Protein AF-A0A832DEJ0-F1 (afdb_monomer_lite)

InterPro domains:
  IPR007548 Protein of unknown function DUF505 [PF04458] (1-230)

pLDDT: mean 91.97, std 8.11, range [49.5, 98.69]

Foldseek 3Di:
DWDALLLLVLLLQQVVQVVVVHFRFDPDPVSCVSVVLCQLLQQWHADPDNRTIHGGPLVVLVNVLVVVCCVVVQAPRSVPDDRPDTLDFLQLLVQLVVCVVVVQAGDPQSLVLCSNSSQWDWDQDPVPGTTIGGDVSSVSVNVSNVPRQGWDWAFPVLLVLLLPDDQDQDFPVPRPPDPCSVSSCRSNQQKHAHPPPSGTMHGDPVVVVSNVVSVPDDDPDRIDDGPVVD

Secondary structure (DSSP, 8-state):
--EEHHHHHHHHHHHHHHTTT--EE---GGG-HHHHHHHHTTSEEE-SSTTEEEE-HHHHHHHHHHHHHHHTTSS--GGGS-TT-EEE-HHHHHHHHHHHHTTTBPPHHHHHHHHHTT-EEEEEETTTEEEEEE-HHHHHHHHHHHH-----EEEHHHHHHHHHS--SSEEGGGS---TTHHHHHHHTTSEEE-TTT--EEEE-HHHHHHHHHHHHS---SSEEEEGGG-

Organism: NCBI:txid309806

Sequence (230 aa):
MIIRKEHALALLNAKAQEQKGLACQISVRSEEEPYIELELQNLLEQGKSPIEYTLTYWGRNIVYLLEEMINKNLINHPSQWNERFRWIGSEVIAMIESAIKNGDLTGDETFDALKERGFATEVHEEKKGWQKKINEYAKAVYEIYSNAKPRLEISKELANYLISLPPGPAETKNLPQHGRFPLLLESMRLISFSVPKSDVYTLSGLGQAVQKTVQTMAPSLETVINEDYM

Structure (mmCIF, N/CA/C/O backbone):
data_AF-A0A832DEJ0-F1
#
_entry.id   AF-A0A832DEJ0-F1
#
loop_
_atom_site.group_PDB
_atom_site.id
_atom_site.type_symbol
_atom_site.label_atom_id
_atom_site.label_alt_id
_atom_site.label_comp_id
_atom_site.label_asym_id
_atom_site.label_entity_id
_atom_site.label_seq_id
_atom_site.pdbx_PDB_ins_code
_atom_site.Cartn_x
_atom_site.Cartn_y
_atom_site.Cartn_z
_atom_site.occupancy
_atom_site.B_iso_or_equiv
_atom_site.auth_seq_id
_atom_site.auth_comp_id
_atom_site.auth_asym_id
_atom_site.auth_atom_id
_atom_site.pdbx_PDB_model_num
ATOM 1 N N . MET A 1 1 ? 2.984 1.784 -0.268 1.00 94.38 1 MET A N 1
ATOM 2 C CA . MET A 1 1 ? 1.944 0.754 -0.466 1.00 94.38 1 MET A CA 1
ATOM 3 C C . MET A 1 1 ? 0.657 1.458 -0.833 1.00 94.38 1 MET A C 1
ATOM 5 O O . MET A 1 1 ? 0.325 2.458 -0.205 1.00 94.38 1 MET A O 1
ATOM 9 N N . ILE A 1 2 ? -0.019 0.950 -1.851 1.00 97.00 2 ILE A N 1
ATOM 10 C CA . ILE A 1 2 ? -1.212 1.481 -2.480 1.00 97.00 2 ILE A CA 1
ATOM 11 C C . ILE A 1 2 ? -2.105 0.313 -2.914 1.00 97.00 2 ILE A C 1
ATOM 13 O O . ILE A 1 2 ? -1.731 -0.503 -3.753 1.00 97.00 2 ILE A O 1
ATOM 17 N N . ILE A 1 3 ? -3.315 0.248 -2.361 1.00 98.19 3 ILE A N 1
ATOM 18 C CA . ILE A 1 3 ? -4.353 -0.708 -2.758 1.00 98.19 3 ILE A CA 1
ATOM 19 C C . ILE A 1 3 ? -5.625 0.072 -3.081 1.00 98.19 3 ILE A C 1
ATOM 21 O O . ILE A 1 3 ? -6.271 0.655 -2.207 1.00 98.19 3 ILE A O 1
ATOM 25 N N . ARG A 1 4 ? -5.956 0.089 -4.372 1.00 97.25 4 ARG A N 1
ATOM 26 C CA . ARG A 1 4 ? -7.202 0.617 -4.935 1.00 97.25 4 ARG A CA 1
ATOM 27 C C . ARG A 1 4 ? -8.096 -0.541 -5.358 1.00 97.25 4 ARG A C 1
ATOM 29 O O . ARG A 1 4 ? -7.734 -1.704 -5.190 1.00 97.25 4 ARG A O 1
ATOM 36 N N . LYS A 1 5 ? -9.248 -0.215 -5.938 1.00 97.38 5 LYS A N 1
ATOM 37 C CA . LYS A 1 5 ? -10.198 -1.184 -6.490 1.00 97.38 5 LYS A CA 1
ATOM 38 C C . LYS A 1 5 ? -9.535 -2.260 -7.352 1.00 97.38 5 LYS A C 1
ATOM 40 O O . LYS A 1 5 ? -9.677 -3.439 -7.060 1.00 97.38 5 LYS A O 1
ATOM 45 N N . GLU A 1 6 ? -8.792 -1.859 -8.373 1.00 96.12 6 GLU A N 1
ATOM 46 C CA . GLU A 1 6 ? -8.103 -2.772 -9.294 1.00 96.12 6 GLU A CA 1
ATOM 47 C C . GLU A 1 6 ? -7.072 -3.673 -8.599 1.00 96.12 6 GLU A C 1
ATOM 49 O O . GLU A 1 6 ? -7.050 -4.871 -8.856 1.00 96.12 6 GLU A O 1
ATOM 54 N N . HIS A 1 7 ? -6.300 -3.144 -7.643 1.00 97.88 7 HIS A N 1
ATOM 55 C CA . HIS A 1 7 ? -5.351 -3.931 -6.846 1.00 97.88 7 HIS A CA 1
ATOM 56 C C . HIS A 1 7 ? -6.070 -4.968 -5.988 1.00 97.88 7 HIS A C 1
ATOM 58 O O . HIS A 1 7 ? -5.678 -6.129 -5.939 1.00 97.88 7 HIS A O 1
ATOM 64 N N . ALA A 1 8 ? -7.148 -4.560 -5.322 1.00 98.31 8 ALA A N 1
ATOM 65 C CA . ALA A 1 8 ? -7.944 -5.449 -4.491 1.00 98.31 8 ALA A CA 1
ATOM 66 C C . ALA A 1 8 ? -8.606 -6.559 -5.326 1.00 98.31 8 ALA A C 1
ATOM 68 O O . ALA A 1 8 ? -8.594 -7.720 -4.923 1.00 98.31 8 ALA A O 1
ATOM 69 N N . LEU A 1 9 ? -9.124 -6.233 -6.515 1.00 97.75 9 LEU A N 1
ATOM 70 C CA . LEU A 1 9 ? -9.665 -7.221 -7.453 1.00 97.75 9 LEU A CA 1
ATOM 71 C C . LEU A 1 9 ? -8.579 -8.169 -7.982 1.00 97.75 9 LEU A C 1
ATOM 73 O O . LEU A 1 9 ? -8.811 -9.375 -8.030 1.00 97.75 9 LEU A O 1
ATOM 77 N N . ALA A 1 10 ? -7.394 -7.653 -8.317 1.00 96.88 10 ALA A N 1
ATOM 78 C CA . ALA A 1 10 ? -6.260 -8.457 -8.765 1.00 96.88 10 ALA A CA 1
ATOM 79 C C . ALA A 1 10 ? -5.787 -9.439 -7.680 1.00 96.88 10 ALA A C 1
ATOM 81 O O . ALA A 1 10 ? -5.586 -10.619 -7.968 1.00 96.88 10 ALA A O 1
ATOM 82 N N . LEU A 1 11 ? -5.702 -8.991 -6.421 1.00 98.00 11 LEU A N 1
ATOM 83 C CA . LEU A 1 11 ? -5.390 -9.841 -5.268 1.00 98.00 11 LEU A CA 1
ATOM 84 C C . LEU A 1 11 ? -6.434 -10.950 -5.077 1.00 98.00 11 LEU A C 1
ATOM 86 O O . LEU A 1 11 ? -6.069 -12.119 -4.935 1.00 98.00 11 LEU A O 1
ATOM 90 N N . LEU A 1 12 ? -7.728 -10.609 -5.108 1.00 97.69 12 LEU A N 1
ATOM 91 C CA . LEU A 1 12 ? -8.813 -11.589 -4.983 1.00 97.69 12 LEU A CA 1
ATOM 92 C C . LEU A 1 12 ? -8.798 -12.606 -6.133 1.00 97.69 12 LEU A C 1
ATOM 94 O O . LEU A 1 12 ? -8.984 -13.799 -5.892 1.00 97.69 12 LEU A O 1
ATOM 98 N N . ASN A 1 13 ? -8.528 -12.161 -7.364 1.00 95.56 13 ASN A N 1
ATOM 99 C CA . ASN A 1 13 ? -8.360 -13.058 -8.505 1.00 95.56 13 ASN A CA 1
ATOM 100 C C . ASN A 1 13 ? -7.159 -13.993 -8.297 1.00 95.56 13 ASN A C 1
ATOM 102 O O . ASN A 1 13 ? -7.311 -15.206 -8.417 1.00 95.56 13 ASN A O 1
ATOM 106 N N . ALA A 1 14 ? -5.996 -13.460 -7.906 1.00 95.12 14 ALA A N 1
ATOM 107 C CA . ALA A 1 14 ? -4.798 -14.261 -7.663 1.00 95.12 14 ALA A CA 1
ATOM 108 C C . ALA A 1 14 ? -5.035 -15.343 -6.598 1.00 95.12 14 ALA A C 1
ATOM 110 O O . ALA A 1 14 ? -4.718 -16.512 -6.822 1.00 95.12 14 ALA A O 1
ATOM 111 N N . LYS A 1 15 ? -5.698 -14.987 -5.491 1.00 96.00 15 LYS A N 1
ATOM 112 C CA . LYS A 1 15 ? -6.128 -15.942 -4.460 1.00 96.00 15 LYS A CA 1
ATOM 113 C C . LYS A 1 15 ? -7.071 -17.011 -5.015 1.00 96.00 15 LYS A C 1
ATOM 115 O O . LYS A 1 15 ? -6.901 -18.192 -4.720 1.00 96.00 15 LYS A O 1
ATOM 120 N N . ALA A 1 16 ? -8.071 -16.617 -5.803 1.00 94.88 16 ALA A N 1
ATOM 121 C CA . ALA A 1 16 ? -9.045 -17.548 -6.371 1.00 94.88 16 ALA A CA 1
ATOM 122 C C . ALA A 1 16 ? -8.405 -18.554 -7.345 1.00 94.88 16 ALA A C 1
ATOM 124 O O . ALA A 1 16 ? -8.871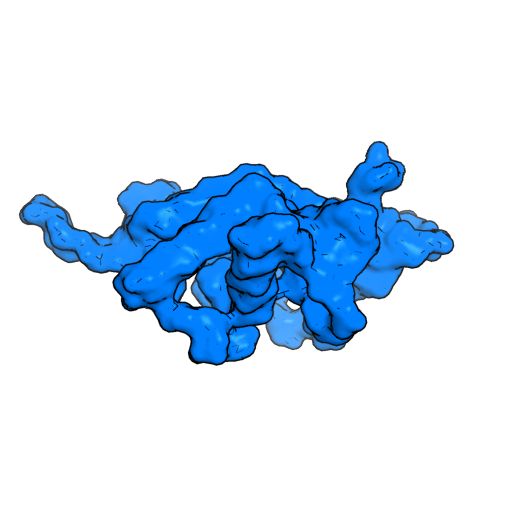 -19.691 -7.435 1.00 94.88 16 ALA A O 1
ATOM 125 N N . GLN A 1 17 ? -7.349 -18.160 -8.066 1.00 93.06 17 GLN A N 1
ATOM 126 C CA . GLN A 1 17 ? -6.559 -19.083 -8.887 1.00 93.06 17 GLN A CA 1
ATOM 127 C C . GLN A 1 17 ? -5.697 -20.003 -8.016 1.00 93.06 17 GLN A C 1
ATOM 129 O O . GLN A 1 17 ? -5.745 -21.220 -8.200 1.00 93.06 17 GLN A O 1
ATOM 134 N N . GLU A 1 18 ? -5.006 -19.459 -7.007 1.00 91.62 18 GLU A N 1
ATOM 135 C CA . GLU A 1 18 ? -4.166 -20.247 -6.093 1.00 91.62 18 GLU A CA 1
ATOM 136 C C . GLU A 1 18 ? -4.974 -21.347 -5.382 1.00 91.62 18 GLU A C 1
ATOM 138 O O . GLU A 1 18 ? -4.527 -22.489 -5.291 1.00 91.62 18 GLU A O 1
ATOM 143 N N . GLN A 1 19 ? -6.211 -21.054 -4.964 1.00 91.38 19 GLN A N 1
ATOM 144 C CA . GLN A 1 19 ? -7.123 -22.037 -4.356 1.00 91.38 19 GLN A CA 1
ATOM 145 C C . GLN A 1 19 ? -7.510 -23.191 -5.293 1.00 91.38 19 GLN A C 1
ATOM 147 O O . GLN A 1 19 ? -7.874 -24.269 -4.826 1.00 91.38 19 GLN A O 1
ATOM 152 N N . LYS A 1 20 ? -7.420 -22.988 -6.610 1.00 91.75 20 LYS A N 1
ATOM 153 C CA . LYS A 1 20 ? -7.618 -24.034 -7.624 1.00 91.75 20 LYS A CA 1
ATOM 154 C C . LYS A 1 20 ? -6.325 -24.796 -7.934 1.00 91.75 20 LYS A C 1
ATOM 156 O O . LYS A 1 20 ? -6.327 -25.644 -8.822 1.00 91.75 20 LYS A O 1
ATOM 161 N N . GLY A 1 21 ? -5.226 -24.492 -7.239 1.00 86.75 21 GLY A N 1
ATOM 162 C CA . GLY A 1 21 ? -3.893 -25.012 -7.543 1.00 86.75 21 GLY A CA 1
ATOM 163 C C . GLY A 1 21 ? -3.296 -24.425 -8.824 1.00 86.75 21 GLY A C 1
ATOM 164 O O . GLY A 1 21 ? -2.394 -25.025 -9.404 1.00 86.75 21 GLY A O 1
ATOM 165 N N . LEU A 1 22 ? -3.820 -23.287 -9.286 1.00 84.75 22 LEU A N 1
ATOM 166 C CA . LEU A 1 22 ? -3.379 -22.596 -10.491 1.00 84.75 22 LEU A CA 1
ATOM 167 C C . LEU A 1 22 ? -2.657 -21.308 -10.108 1.00 84.75 22 LEU A C 1
ATOM 169 O O . LEU A 1 22 ? -2.981 -20.667 -9.112 1.00 84.75 22 LEU A O 1
ATOM 173 N N . ALA A 1 23 ? -1.702 -20.897 -10.925 1.00 81.50 23 ALA A N 1
ATOM 174 C CA . ALA A 1 23 ? -1.152 -19.558 -10.817 1.00 81.50 23 ALA A CA 1
ATOM 175 C C . ALA A 1 23 ? -2.017 -18.554 -11.595 1.00 81.50 23 ALA A C 1
ATOM 177 O O . ALA A 1 23 ? -2.756 -18.927 -12.512 1.00 81.50 23 ALA A O 1
ATOM 178 N N . CYS A 1 24 ? -1.951 -17.277 -11.220 1.00 85.56 24 CYS A N 1
ATOM 179 C CA . CYS A 1 24 ? -2.750 -16.241 -11.860 1.00 85.56 24 CYS A CA 1
ATOM 180 C C . CYS A 1 24 ? -2.125 -15.856 -13.198 1.00 85.56 24 CYS A C 1
ATOM 182 O O . CYS A 1 24 ? -1.072 -15.234 -13.223 1.00 85.56 24 CYS A O 1
ATOM 184 N N . GLN A 1 25 ? -2.767 -16.218 -14.307 1.00 86.19 25 GLN A N 1
ATOM 185 C CA . GLN A 1 25 ? -2.262 -15.912 -15.644 1.00 86.19 25 GLN A CA 1
ATOM 186 C C . GLN A 1 25 ? -2.967 -14.694 -16.233 1.00 86.19 25 GLN A C 1
ATOM 188 O O . GLN A 1 25 ? -4.194 -14.684 -16.350 1.00 86.19 25 GLN A O 1
ATOM 193 N N . ILE A 1 26 ? -2.190 -13.693 -16.639 1.00 82.19 26 ILE A N 1
ATOM 194 C CA . ILE A 1 26 ? -2.685 -12.479 -17.290 1.00 82.19 26 ILE A CA 1
ATOM 195 C C . ILE A 1 26 ? -2.405 -12.577 -18.784 1.00 82.19 26 ILE A C 1
ATOM 197 O O . ILE A 1 26 ? -1.268 -12.531 -19.234 1.00 82.19 26 ILE A O 1
ATOM 201 N N . SER A 1 27 ? -3.469 -12.759 -19.564 1.00 75.50 27 SER A N 1
ATOM 202 C CA . SER A 1 27 ? -3.380 -12.906 -21.025 1.00 75.50 27 SER A CA 1
ATOM 203 C C . SER A 1 27 ? -3.661 -11.605 -21.779 1.00 75.50 27 SER A C 1
ATOM 205 O O . SER A 1 27 ? -3.316 -11.484 -22.955 1.00 75.50 27 SER A O 1
ATOM 207 N N . VAL A 1 28 ? -4.264 -10.621 -21.108 1.00 76.06 28 VAL A N 1
ATOM 208 C CA . VAL A 1 28 ? -4.605 -9.317 -21.674 1.00 76.06 28 VAL A CA 1
ATOM 209 C C . VAL A 1 28 ? -3.653 -8.274 -21.103 1.00 76.06 28 VAL A C 1
ATOM 211 O O . VAL A 1 28 ? -3.747 -7.905 -19.937 1.00 76.06 28 VAL A O 1
ATOM 214 N N . ARG A 1 29 ? -2.750 -7.757 -21.943 1.00 71.56 29 ARG A N 1
ATOM 215 C CA . ARG A 1 29 ? -1.712 -6.798 -21.524 1.00 71.56 29 ARG A CA 1
ATOM 216 C C . ARG A 1 29 ? -2.274 -5.536 -20.855 1.00 71.56 29 ARG A C 1
ATOM 218 O O . ARG A 1 29 ? -1.655 -4.996 -19.952 1.00 71.56 29 ARG A O 1
ATOM 225 N N . SER A 1 30 ? -3.456 -5.066 -21.260 1.00 74.56 30 SER A N 1
ATOM 226 C CA . SER A 1 30 ? -4.088 -3.889 -20.640 1.00 74.56 30 SER A CA 1
ATOM 227 C C . SER A 1 30 ? -4.588 -4.125 -19.211 1.00 74.56 30 SER A C 1
ATOM 229 O O . SER A 1 30 ? -4.978 -3.171 -18.552 1.00 74.56 30 SER A O 1
ATOM 231 N N . GLU A 1 31 ? -4.612 -5.370 -18.733 1.00 81.69 31 GLU A N 1
ATOM 232 C CA . GLU A 1 31 ? -5.005 -5.725 -17.363 1.00 81.69 31 GLU A CA 1
ATOM 233 C C . GLU A 1 31 ? -3.790 -5.946 -16.446 1.00 81.69 31 GLU A C 1
ATOM 235 O O . GLU A 1 31 ? -3.954 -6.226 -15.263 1.00 81.69 31 GLU A O 1
ATOM 240 N N . GLU A 1 32 ? -2.572 -5.824 -16.981 1.00 86.62 32 GLU A N 1
ATOM 241 C CA . GLU A 1 32 ? -1.319 -6.179 -16.305 1.00 86.62 32 GLU A CA 1
ATOM 242 C C . GLU A 1 32 ? -0.849 -5.111 -15.304 1.00 86.62 32 GLU A C 1
ATOM 244 O O . GLU A 1 32 ? -0.226 -5.431 -14.295 1.00 86.62 32 GLU A O 1
ATOM 249 N N . GLU A 1 33 ? -1.193 -3.842 -15.531 1.00 92.38 33 GLU A N 1
ATOM 250 C CA . GLU A 1 33 ? -0.740 -2.709 -14.711 1.00 92.38 33 GLU A CA 1
ATOM 251 C C . GLU A 1 33 ? -0.957 -2.892 -13.190 1.00 92.38 33 GLU A C 1
ATOM 253 O O . GLU A 1 33 ? 0.009 -2.722 -12.438 1.00 92.38 33 GLU A O 1
ATOM 258 N N . PRO A 1 34 ? -2.147 -3.293 -12.686 1.00 95.00 34 PRO A N 1
ATOM 259 C CA . PRO A 1 34 ? -2.328 -3.548 -11.256 1.00 95.00 34 PRO A CA 1
ATOM 260 C C . PRO A 1 34 ? -1.488 -4.720 -10.729 1.00 95.00 34 PRO A C 1
ATOM 262 O O . PRO A 1 34 ? -1.158 -4.734 -9.545 1.00 95.00 34 PRO A O 1
ATOM 265 N N . TYR A 1 35 ? -1.134 -5.695 -11.569 1.00 95.31 35 TYR A N 1
ATOM 266 C CA . TYR A 1 35 ? -0.295 -6.831 -11.177 1.00 95.31 35 TYR A CA 1
ATOM 267 C C . TYR A 1 35 ? 1.166 -6.413 -11.028 1.00 95.31 35 TYR A C 1
ATOM 269 O O . TYR A 1 35 ? 1.782 -6.750 -10.018 1.00 95.31 35 TYR A O 1
ATOM 277 N N . ILE A 1 36 ? 1.677 -5.599 -11.956 1.00 93.94 36 ILE A N 1
ATOM 278 C CA . ILE A 1 36 ? 3.013 -4.990 -11.861 1.00 93.94 36 ILE A CA 1
ATOM 279 C C . ILE A 1 36 ? 3.113 -4.126 -10.599 1.00 93.94 36 ILE A C 1
ATOM 281 O O . ILE A 1 36 ? 4.065 -4.233 -9.830 1.00 93.94 36 ILE A O 1
ATOM 285 N N . GLU A 1 37 ? 2.107 -3.293 -10.324 1.00 96.31 37 GLU A N 1
ATOM 286 C CA . GLU A 1 37 ? 2.087 -2.459 -9.117 1.00 96.31 37 GLU A CA 1
ATOM 287 C C . GLU A 1 37 ? 2.072 -3.286 -7.829 1.00 96.31 37 GLU A C 1
ATOM 289 O O . GLU A 1 37 ? 2.721 -2.920 -6.849 1.00 96.31 37 GLU A O 1
ATOM 294 N N . LEU A 1 38 ? 1.356 -4.411 -7.805 1.00 97.44 38 LEU A N 1
ATOM 295 C CA . LEU A 1 38 ? 1.362 -5.336 -6.671 1.00 97.44 38 LEU A CA 1
ATOM 296 C C . LEU A 1 38 ? 2.689 -6.096 -6.542 1.00 97.44 38 LEU A C 1
ATOM 298 O O . LEU A 1 38 ? 3.134 -6.347 -5.419 1.00 97.44 38 LEU A O 1
ATOM 302 N N . GLU A 1 39 ? 3.332 -6.439 -7.656 1.00 95.75 39 GLU A N 1
ATOM 303 C CA . GLU A 1 39 ? 4.658 -7.056 -7.673 1.00 95.75 39 GLU A CA 1
ATOM 304 C C . GLU A 1 39 ? 5.715 -6.116 -7.089 1.00 95.75 39 GLU A C 1
ATOM 306 O O . GLU A 1 39 ? 6.431 -6.481 -6.154 1.00 95.75 39 GLU A O 1
ATOM 311 N N . LEU A 1 40 ? 5.743 -4.860 -7.545 1.00 95.94 40 LEU A N 1
ATOM 312 C CA . LEU A 1 40 ? 6.649 -3.833 -7.025 1.00 95.94 40 LEU A CA 1
ATOM 313 C C . LEU A 1 40 ? 6.439 -3.570 -5.530 1.00 95.94 40 LEU A C 1
ATOM 315 O O . LEU A 1 40 ? 7.358 -3.140 -4.841 1.00 95.94 40 LEU A O 1
ATOM 319 N N . GLN A 1 41 ? 5.252 -3.856 -4.995 1.00 96.69 41 GLN A N 1
ATOM 320 C CA . GLN A 1 41 ? 4.944 -3.752 -3.566 1.00 96.69 41 GLN A CA 1
ATOM 321 C C . GLN A 1 41 ? 5.290 -5.000 -2.749 1.00 96.69 41 GLN A C 1
ATOM 323 O O . GLN A 1 41 ? 5.106 -4.969 -1.529 1.00 96.69 41 GLN A O 1
ATOM 328 N N . ASN A 1 42 ? 5.781 -6.070 -3.386 1.00 96.81 42 ASN A N 1
ATOM 329 C CA . ASN A 1 42 ? 6.005 -7.388 -2.782 1.00 96.81 42 ASN A CA 1
ATOM 330 C C . ASN A 1 42 ? 4.706 -8.019 -2.256 1.00 96.81 42 ASN A C 1
ATOM 332 O O . ASN A 1 42 ? 4.651 -8.615 -1.180 1.00 96.81 42 ASN A O 1
ATOM 336 N N . LEU A 1 43 ? 3.621 -7.858 -3.009 1.00 97.88 43 LEU A N 1
ATOM 337 C CA . LEU A 1 43 ? 2.347 -8.538 -2.761 1.00 97.88 43 LEU A CA 1
ATOM 338 C C . LEU A 1 43 ? 2.095 -9.639 -3.794 1.00 97.88 43 LEU A C 1
ATOM 340 O O . LEU A 1 43 ? 1.474 -10.652 -3.481 1.00 97.88 43 LEU A O 1
ATOM 344 N N . LEU A 1 44 ? 2.628 -9.480 -5.000 1.00 96.38 44 LEU A N 1
ATOM 345 C CA . LEU A 1 44 ? 2.730 -10.541 -5.993 1.00 96.38 44 LEU A CA 1
ATOM 346 C C . LEU A 1 44 ? 4.198 -10.778 -6.352 1.00 96.38 44 LEU A C 1
ATOM 348 O O . LEU A 1 44 ? 5.062 -9.956 -6.054 1.00 96.38 44 LEU A O 1
ATOM 352 N N . GLU A 1 45 ? 4.471 -11.915 -6.964 1.00 93.00 45 GLU A N 1
ATOM 353 C CA . GLU A 1 45 ? 5.744 -12.233 -7.600 1.00 93.00 45 GLU A CA 1
ATOM 354 C C . GLU A 1 45 ? 5.475 -12.948 -8.920 1.00 93.00 45 GLU A C 1
ATOM 356 O O . GLU A 1 45 ? 4.426 -13.582 -9.090 1.00 93.00 45 GLU A O 1
ATOM 361 N N . GLN A 1 46 ? 6.414 -12.834 -9.854 1.00 89.00 46 GLN A N 1
ATOM 362 C CA . GLN A 1 46 ? 6.346 -13.570 -11.104 1.00 89.00 46 GLN A CA 1
ATOM 363 C C . GLN A 1 46 ? 6.500 -15.075 -10.838 1.00 89.00 46 GLN A C 1
ATOM 365 O O . GLN A 1 46 ? 7.404 -15.517 -10.128 1.00 89.00 46 GLN A O 1
ATOM 370 N N . GLY A 1 47 ? 5.582 -15.860 -11.396 1.00 86.38 47 GLY A N 1
ATOM 371 C CA . GLY A 1 47 ? 5.565 -17.312 -11.302 1.00 86.38 47 GLY A CA 1
ATOM 372 C C . GLY A 1 47 ? 6.528 -17.965 -12.294 1.00 86.38 47 GLY A C 1
ATOM 373 O O . GLY A 1 47 ? 7.590 -17.444 -12.626 1.00 86.38 47 GLY A O 1
ATOM 374 N N . LYS A 1 48 ? 6.161 -19.144 -12.805 1.00 85.31 48 LYS A N 1
ATOM 375 C CA . LYS A 1 48 ? 7.042 -19.921 -13.701 1.00 85.31 48 LYS A CA 1
ATOM 376 C C . LYS A 1 48 ? 7.137 -19.375 -15.124 1.00 85.31 48 LYS A C 1
ATOM 378 O O . LYS A 1 48 ? 7.983 -19.833 -15.891 1.00 85.31 48 LYS A O 1
ATOM 383 N N . SER A 1 49 ? 6.255 -18.458 -15.502 1.00 84.19 49 SER A N 1
ATOM 384 C CA . SER A 1 49 ? 6.236 -17.845 -16.826 1.00 84.19 49 SER A CA 1
ATOM 385 C C . SER A 1 49 ? 6.013 -16.336 -16.728 1.00 84.19 49 SER A C 1
ATOM 387 O O . SER A 1 49 ? 5.478 -15.873 -15.723 1.00 84.19 49 SER A O 1
ATOM 389 N N . PRO A 1 50 ? 6.378 -15.555 -17.763 1.00 79.69 50 PRO A N 1
ATOM 390 C CA . PRO A 1 50 ? 6.327 -14.099 -17.672 1.00 79.69 50 PRO A CA 1
ATOM 391 C C . PRO A 1 50 ? 4.938 -13.497 -17.427 1.00 79.69 50 PRO A C 1
ATOM 393 O O . PRO A 1 50 ? 4.835 -12.392 -16.918 1.00 79.69 50 PRO A O 1
ATOM 396 N N . ILE A 1 51 ? 3.888 -14.237 -17.784 1.00 83.31 51 ILE A N 1
ATOM 397 C CA . ILE A 1 51 ? 2.477 -13.841 -17.666 1.00 83.31 51 ILE A CA 1
ATOM 398 C C . ILE A 1 51 ? 1.815 -14.365 -16.386 1.00 83.31 51 ILE A C 1
ATOM 400 O O . ILE A 1 51 ? 0.603 -14.242 -16.207 1.00 83.31 51 ILE A O 1
ATOM 404 N N . GLU A 1 52 ? 2.584 -15.055 -15.551 1.00 89.19 52 GLU A N 1
ATOM 405 C CA . GLU A 1 52 ? 2.107 -15.752 -14.372 1.00 89.19 52 GLU A CA 1
ATOM 406 C C . GLU A 1 52 ? 2.478 -14.968 -13.121 1.00 89.19 52 GLU A C 1
ATOM 408 O O . GLU A 1 52 ? 3.637 -14.617 -12.930 1.00 89.19 52 GLU A O 1
ATOM 413 N N . TYR A 1 53 ? 1.500 -14.752 -12.249 1.00 92.88 53 TYR A N 1
ATOM 414 C CA . TYR A 1 53 ? 1.669 -14.109 -10.956 1.00 92.88 53 TYR A CA 1
ATOM 415 C C . TYR A 1 53 ? 1.206 -15.034 -9.833 1.00 92.88 53 TYR A C 1
ATOM 417 O O . TYR A 1 53 ? 0.148 -15.671 -9.909 1.00 92.88 53 TYR A O 1
ATOM 425 N N . THR A 1 54 ? 1.977 -15.067 -8.754 1.00 94.38 54 TH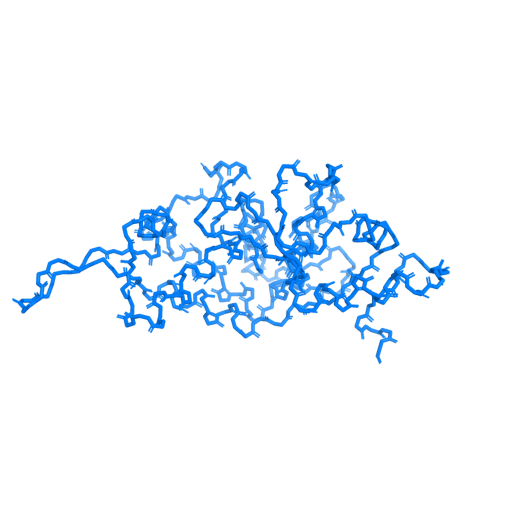R A N 1
ATOM 426 C CA . THR A 1 54 ? 1.641 -15.768 -7.514 1.00 94.38 54 THR A CA 1
ATOM 427 C C . THR A 1 54 ? 1.673 -14.810 -6.334 1.00 94.38 54 THR A C 1
ATOM 429 O O . THR A 1 54 ? 2.387 -13.810 -6.342 1.00 94.38 54 THR A O 1
ATOM 432 N N . LEU A 1 55 ? 0.872 -15.087 -5.304 1.00 96.69 55 LEU A N 1
ATOM 433 C CA . LEU A 1 55 ? 0.898 -14.294 -4.078 1.00 96.69 55 LEU A CA 1
ATOM 434 C C . LEU A 1 55 ? 2.219 -14.524 -3.340 1.00 96.69 55 LEU A C 1
ATOM 436 O O . LEU A 1 55 ? 2.632 -15.667 -3.133 1.00 96.69 55 LEU A O 1
ATOM 440 N N . THR A 1 56 ? 2.842 -13.446 -2.867 1.00 96.88 56 THR A N 1
ATOM 441 C CA . THR A 1 56 ? 3.940 -13.552 -1.896 1.00 96.88 56 THR A CA 1
ATOM 442 C C . THR A 1 56 ? 3.380 -13.930 -0.521 1.00 96.88 56 THR A C 1
ATOM 444 O O . THR A 1 56 ? 2.164 -14.040 -0.321 1.00 96.88 56 THR A O 1
ATOM 447 N N . TYR A 1 57 ? 4.240 -14.122 0.482 1.00 96.94 57 TYR A N 1
ATOM 448 C CA . TYR A 1 57 ? 3.774 -14.276 1.865 1.00 96.94 57 TYR A CA 1
ATOM 449 C C . TYR A 1 57 ? 2.914 -13.079 2.312 1.00 96.94 57 TYR A C 1
ATOM 451 O O . TYR A 1 57 ? 1.813 -13.255 2.836 1.00 96.94 57 TYR A O 1
ATOM 459 N N . TRP A 1 58 ? 3.375 -11.853 2.057 1.00 97.94 58 TRP A N 1
ATOM 460 C CA . TRP A 1 58 ? 2.652 -10.633 2.427 1.00 97.94 58 TRP A CA 1
ATOM 461 C C . TRP A 1 58 ? 1.416 -10.400 1.557 1.00 97.94 58 TRP A C 1
ATOM 463 O O . TRP A 1 58 ? 0.386 -9.967 2.072 1.00 97.94 58 TRP A O 1
ATOM 473 N N . GLY A 1 59 ? 1.480 -10.797 0.283 1.00 98.00 59 GLY A N 1
ATOM 474 C CA . GLY A 1 59 ? 0.336 -10.889 -0.618 1.00 98.00 59 GLY A CA 1
ATOM 475 C C . GLY A 1 59 ? -0.800 -11.733 -0.064 1.00 98.00 59 GLY A C 1
ATOM 476 O O . GLY A 1 59 ? -1.942 -11.281 -0.012 1.00 98.00 59 GLY A O 1
ATOM 477 N N . ARG A 1 60 ? -0.485 -12.948 0.407 1.00 98.00 60 ARG A N 1
ATOM 478 C CA . ARG A 1 60 ? -1.472 -13.831 1.045 1.00 98.00 60 ARG A CA 1
ATOM 479 C C . ARG A 1 60 ? -2.085 -13.160 2.269 1.00 98.00 60 ARG A C 1
ATOM 481 O O . ARG A 1 60 ? -3.304 -13.064 2.358 1.00 98.00 60 ARG A O 1
ATOM 488 N N . ASN A 1 61 ? -1.261 -12.648 3.180 1.00 98.38 61 ASN A N 1
ATOM 489 C CA . ASN A 1 61 ? -1.761 -12.007 4.397 1.00 98.38 61 ASN A CA 1
ATOM 490 C C . ASN A 1 61 ? -2.716 -10.842 4.092 1.00 98.38 61 ASN A C 1
ATOM 492 O O . ASN A 1 61 ? -3.790 -10.768 4.687 1.00 98.38 61 ASN A O 1
ATOM 496 N N . ILE A 1 62 ? -2.382 -9.974 3.129 1.00 98.44 62 ILE A N 1
ATOM 497 C CA . ILE A 1 62 ? -3.236 -8.824 2.812 1.00 98.44 62 ILE A CA 1
ATOM 498 C C . ILE A 1 62 ? -4.550 -9.232 2.135 1.00 98.44 62 ILE A C 1
ATOM 500 O O . ILE A 1 62 ? -5.591 -8.658 2.448 1.00 98.44 62 ILE A O 1
ATOM 504 N N . VAL A 1 63 ? -4.541 -10.234 1.246 1.00 98.44 63 VAL A N 1
ATOM 505 C CA . VAL A 1 63 ? -5.773 -10.673 0.570 1.00 98.44 63 VAL A CA 1
ATOM 506 C C . VAL A 1 63 ? -6.699 -11.447 1.508 1.00 98.44 63 VAL A C 1
ATOM 508 O O . VAL A 1 63 ? -7.914 -11.280 1.425 1.00 98.44 63 VAL A O 1
ATOM 511 N N . TYR A 1 64 ? -6.154 -12.247 2.432 1.00 98.38 64 TYR A N 1
ATOM 512 C CA . TYR A 1 64 ? -6.960 -12.906 3.462 1.00 98.38 64 TYR A CA 1
ATOM 513 C C . TYR A 1 64 ? -7.577 -11.883 4.419 1.00 98.38 64 TYR A C 1
ATOM 515 O O . TYR A 1 64 ? -8.763 -11.986 4.722 1.00 98.38 64 TYR A O 1
ATOM 523 N N . LEU A 1 65 ? -6.818 -10.855 4.815 1.00 98.44 65 LEU A N 1
ATOM 524 C CA . LEU A 1 65 ? -7.333 -9.745 5.618 1.00 98.44 65 LEU A CA 1
ATOM 525 C C . LEU A 1 65 ? -8.457 -8.992 4.888 1.00 98.44 65 LEU A C 1
ATOM 527 O O . LEU A 1 65 ? -9.511 -8.742 5.470 1.00 98.44 65 LEU A O 1
ATOM 531 N N . LEU A 1 66 ? -8.262 -8.673 3.604 1.00 98.62 66 LEU A N 1
ATOM 532 C CA . LEU A 1 66 ? -9.278 -8.042 2.759 1.00 98.62 66 LEU A CA 1
ATOM 533 C C . LEU A 1 66 ? -10.563 -8.885 2.699 1.00 98.62 66 LEU A C 1
ATOM 535 O O . LEU A 1 66 ? -11.653 -8.365 2.936 1.00 98.62 66 LEU A O 1
ATOM 539 N N . GLU A 1 67 ? -10.444 -10.181 2.402 1.00 98.38 67 GLU A N 1
ATOM 540 C CA . GLU A 1 67 ? -11.582 -11.103 2.322 1.00 98.38 67 GLU A CA 1
ATOM 541 C C . GLU A 1 67 ? -12.315 -11.230 3.664 1.00 98.38 67 GLU A C 1
ATOM 543 O O . GLU A 1 67 ? -13.545 -11.202 3.705 1.00 98.38 67 GLU A O 1
ATOM 548 N N . GLU A 1 68 ? -11.582 -11.317 4.773 1.00 98.50 68 GLU A N 1
ATOM 549 C CA . GLU A 1 68 ? -12.165 -11.367 6.111 1.00 98.50 68 GLU A CA 1
ATOM 550 C C . GLU A 1 68 ? -12.973 -10.100 6.428 1.00 98.50 68 GLU A C 1
ATOM 552 O O . GLU A 1 68 ? -14.102 -10.193 6.921 1.00 98.50 68 GLU A O 1
ATOM 557 N N . MET A 1 69 ? -12.433 -8.919 6.112 1.00 98.56 69 MET A N 1
ATOM 558 C CA . MET A 1 69 ? -13.124 -7.645 6.321 1.00 98.56 69 MET A CA 1
ATOM 559 C C . MET A 1 69 ? -14.396 -7.529 5.472 1.00 98.56 69 MET A C 1
ATOM 561 O O . MET A 1 69 ? -15.411 -7.031 5.969 1.00 98.56 69 MET A O 1
ATOM 565 N N . ILE A 1 70 ? -14.368 -8.022 4.228 1.00 98.31 70 ILE A N 1
ATOM 566 C CA . ILE A 1 70 ? -15.551 -8.097 3.356 1.00 98.31 70 ILE A CA 1
ATOM 567 C C . ILE A 1 70 ? -16.597 -9.038 3.967 1.00 98.31 70 ILE A C 1
ATOM 569 O O . ILE A 1 70 ? -17.753 -8.654 4.127 1.00 98.31 70 ILE A O 1
ATOM 573 N N . ASN A 1 71 ? -16.197 -10.245 4.375 1.00 98.19 71 ASN A N 1
ATOM 574 C CA . ASN A 1 71 ? -17.104 -11.249 4.943 1.00 98.19 71 ASN A CA 1
ATOM 575 C C . ASN A 1 71 ? -17.759 -10.790 6.254 1.00 98.19 71 ASN A C 1
ATOM 577 O O . ASN A 1 71 ? -18.899 -11.148 6.546 1.00 98.19 71 ASN A O 1
ATOM 581 N N . LYS A 1 72 ? -17.054 -9.973 7.042 1.00 98.00 72 LYS A N 1
ATOM 582 C CA . LYS A 1 72 ? -17.577 -9.350 8.267 1.00 98.00 72 LYS A CA 1
ATOM 583 C C . LYS A 1 72 ? -18.393 -8.078 8.008 1.00 98.00 72 LYS A C 1
ATOM 585 O O . LYS A 1 72 ? -18.831 -7.452 8.969 1.00 98.00 72 LYS A O 1
ATOM 590 N N . ASN A 1 73 ? -18.616 -7.705 6.745 1.00 96.88 73 ASN A N 1
ATOM 591 C CA . ASN A 1 73 ? -19.309 -6.483 6.328 1.00 96.88 73 ASN A CA 1
ATOM 592 C C . ASN A 1 73 ? -18.694 -5.197 6.914 1.00 96.88 73 ASN A C 1
ATOM 594 O O . ASN A 1 73 ? -19.401 -4.223 7.163 1.00 96.88 73 ASN A O 1
ATOM 598 N N . LEU A 1 74 ? -17.377 -5.186 7.152 1.00 96.94 74 LEU A N 1
ATOM 599 C CA . LEU A 1 74 ? -16.662 -3.983 7.595 1.00 96.94 74 LEU A CA 1
ATOM 600 C C . LEU A 1 74 ? -16.400 -3.027 6.430 1.00 96.94 74 LEU A C 1
ATOM 602 O O . LEU A 1 74 ? -16.324 -1.818 6.624 1.00 96.94 74 LEU A O 1
ATOM 606 N N . ILE A 1 75 ? -16.259 -3.586 5.229 1.00 97.44 75 ILE A N 1
ATOM 607 C CA . ILE A 1 75 ? -16.094 -2.876 3.963 1.00 97.44 75 ILE A CA 1
ATOM 608 C C . ILE A 1 75 ? -16.895 -3.595 2.876 1.00 97.44 75 ILE A C 1
ATOM 610 O O . ILE A 1 75 ? -17.089 -4.810 2.926 1.00 97.44 75 ILE A O 1
ATOM 614 N N . ASN A 1 76 ? -17.335 -2.844 1.870 1.00 97.50 76 ASN A N 1
ATOM 615 C CA . ASN A 1 76 ? -17.990 -3.413 0.693 1.00 97.50 76 ASN A CA 1
ATOM 616 C C . ASN A 1 76 ? -16.996 -4.204 -0.166 1.00 97.50 76 ASN A C 1
ATOM 618 O O . ASN A 1 76 ? -15.792 -3.942 -0.137 1.00 97.50 76 ASN A O 1
ATOM 622 N N . HIS A 1 77 ? -17.501 -5.115 -0.999 1.00 98.19 77 HIS A N 1
ATOM 623 C CA . HIS A 1 77 ? -16.668 -5.815 -1.978 1.00 98.19 77 HIS A CA 1
ATOM 624 C C . HIS A 1 77 ? -16.001 -4.813 -2.957 1.00 98.19 77 HIS A C 1
ATOM 626 O O . HIS A 1 77 ? -16.683 -3.888 -3.412 1.00 98.19 77 HIS A O 1
ATOM 632 N N . PRO A 1 78 ? -14.720 -4.990 -3.354 1.00 97.88 78 PRO A N 1
ATOM 633 C CA . PRO A 1 78 ? -13.986 -4.028 -4.185 1.00 97.88 78 PRO A CA 1
ATOM 634 C C . PRO A 1 78 ? -14.646 -3.654 -5.512 1.00 97.88 78 PRO A C 1
ATOM 636 O O . PRO A 1 78 ? -14.495 -2.532 -5.988 1.00 97.88 78 PRO A O 1
ATOM 639 N N . SER A 1 79 ? -15.443 -4.552 -6.097 1.00 97.44 79 SER A N 1
ATOM 640 C CA . SER A 1 79 ? -16.221 -4.260 -7.313 1.00 97.44 79 SER A CA 1
ATOM 641 C C . SER A 1 79 ? -17.176 -3.066 -7.159 1.00 97.44 79 SER A C 1
ATOM 643 O O . SER A 1 79 ? -17.507 -2.428 -8.157 1.00 97.44 79 SER A O 1
ATOM 645 N N . GLN A 1 80 ? -17.579 -2.742 -5.928 1.00 97.44 80 GLN A N 1
ATOM 646 C CA . GLN A 1 80 ? -18.474 -1.634 -5.588 1.00 97.44 80 GLN A CA 1
ATOM 647 C C . GLN A 1 80 ? -17.727 -0.351 -5.198 1.00 97.44 80 GLN A C 1
ATOM 649 O O . GLN A 1 80 ? -18.360 0.673 -4.944 1.00 97.44 80 GLN A O 1
ATOM 654 N N . TRP A 1 81 ? -16.395 -0.381 -5.117 1.00 97.31 81 TRP A N 1
ATOM 655 C CA . TRP A 1 81 ? -15.620 0.802 -4.762 1.00 97.31 81 TRP A CA 1
ATOM 656 C C . TRP A 1 81 ? -15.595 1.813 -5.910 1.00 97.31 81 TRP A C 1
ATOM 658 O O . TRP A 1 81 ? -15.671 1.466 -7.094 1.00 97.31 81 TRP A O 1
ATOM 668 N N . ASN A 1 82 ? -15.448 3.085 -5.549 1.00 95.38 82 ASN A N 1
ATOM 669 C CA . ASN A 1 82 ? -15.111 4.130 -6.506 1.00 95.38 82 ASN A CA 1
ATOM 670 C C . ASN A 1 82 ? -13.690 3.889 -7.053 1.00 95.38 82 ASN A C 1
ATOM 672 O O . ASN A 1 82 ? -12.802 3.513 -6.292 1.00 95.38 82 ASN A O 1
ATOM 676 N N . GLU A 1 83 ? -13.444 4.161 -8.336 1.00 90.06 83 GLU A N 1
ATOM 677 C CA . GLU A 1 83 ? -12.116 3.985 -8.961 1.00 90.06 83 GLU A CA 1
ATOM 678 C C . GLU A 1 83 ? -11.002 4.787 -8.266 1.00 90.06 83 GLU A C 1
ATOM 680 O O . GLU A 1 83 ? -9.838 4.390 -8.246 1.00 90.06 83 GLU A O 1
ATOM 685 N N . ARG A 1 84 ? -11.350 5.925 -7.656 1.00 89.56 84 ARG A N 1
ATOM 686 C CA . ARG A 1 84 ? -10.412 6.774 -6.909 1.00 89.56 84 ARG A CA 1
ATOM 687 C C . ARG A 1 84 ? -10.300 6.400 -5.434 1.00 89.56 84 ARG A C 1
ATOM 689 O O . ARG A 1 84 ? -9.498 7.008 -4.729 1.00 89.56 84 ARG A O 1
ATOM 696 N N . PHE A 1 85 ? -11.095 5.444 -4.951 1.00 94.56 85 PHE A N 1
ATOM 697 C CA . PHE A 1 85 ? -11.044 5.022 -3.559 1.00 94.56 85 PHE A CA 1
ATOM 698 C C . PHE A 1 85 ? -9.718 4.315 -3.270 1.00 94.56 85 PHE A C 1
ATOM 700 O O . PHE A 1 85 ? -9.336 3.345 -3.929 1.00 94.56 85 PHE A O 1
ATOM 707 N N . ARG A 1 86 ? -9.014 4.828 -2.263 1.00 95.06 86 ARG A N 1
ATOM 708 C CA . ARG A 1 86 ? -7.727 4.317 -1.796 1.00 95.06 86 ARG A CA 1
ATOM 709 C C . ARG A 1 86 ? -7.972 3.605 -0.477 1.00 95.06 86 ARG A C 1
ATOM 711 O O . ARG A 1 86 ? -8.028 4.256 0.568 1.00 95.06 86 ARG A O 1
ATOM 718 N N . TRP A 1 87 ? -8.165 2.286 -0.541 1.00 97.88 87 TRP A N 1
ATOM 719 C CA . TRP A 1 87 ? -8.334 1.469 0.660 1.00 97.88 87 TRP A CA 1
ATOM 720 C C . TRP A 1 87 ? -7.057 1.509 1.498 1.00 97.88 87 TRP A C 1
ATOM 722 O O . TRP A 1 87 ? -7.109 1.804 2.688 1.00 97.88 87 TRP A O 1
ATOM 732 N N . ILE A 1 88 ? -5.906 1.340 0.841 1.00 98.00 88 ILE A N 1
ATOM 733 C CA . ILE A 1 88 ? -4.583 1.591 1.416 1.00 98.00 88 ILE A CA 1
ATOM 734 C C . ILE A 1 88 ? -3.848 2.580 0.519 1.00 98.00 88 ILE A C 1
ATOM 736 O O . ILE A 1 88 ? -3.885 2.472 -0.703 1.00 98.00 88 ILE A O 1
ATOM 740 N N . GLY A 1 89 ? -3.160 3.523 1.142 1.00 97.44 89 GLY A N 1
ATOM 741 C CA . GLY A 1 89 ? -2.299 4.514 0.515 1.00 97.44 89 GLY A CA 1
ATOM 742 C C . GLY A 1 89 ? -1.293 5.024 1.542 1.00 97.44 89 GLY A C 1
ATOM 743 O O . GLY A 1 89 ? -1.456 4.764 2.737 1.00 97.44 89 GLY A O 1
ATOM 744 N N . SER A 1 90 ? -0.254 5.737 1.116 1.00 97.00 90 SER A N 1
ATOM 745 C CA . SER A 1 90 ? 0.735 6.320 2.035 1.00 97.00 90 SER A CA 1
ATOM 746 C C . SER A 1 90 ? 0.101 7.241 3.083 1.00 97.00 90 SER A C 1
ATOM 748 O O . SER A 1 90 ? 0.512 7.207 4.241 1.00 97.00 90 SER A O 1
ATOM 750 N N . GLU A 1 91 ? -0.954 7.975 2.725 1.00 97.31 91 GLU A N 1
ATOM 751 C CA . GLU A 1 91 ? -1.760 8.778 3.642 1.00 97.31 91 GLU A CA 1
ATOM 752 C C . GLU A 1 91 ? -2.481 7.907 4.682 1.00 97.31 91 GLU A C 1
ATOM 754 O O . GLU A 1 91 ? -2.503 8.228 5.867 1.00 97.31 91 GLU A O 1
ATOM 759 N N . VAL A 1 92 ? -3.023 6.758 4.267 1.00 98.31 92 VAL A N 1
ATOM 760 C CA . VAL A 1 92 ? -3.717 5.825 5.168 1.00 98.31 92 VAL A CA 1
ATOM 761 C C . VAL A 1 92 ? -2.728 5.195 6.138 1.00 98.31 92 VAL A C 1
ATOM 763 O O . VAL A 1 92 ? -2.977 5.171 7.341 1.00 98.31 92 VAL A O 1
ATOM 766 N N . ILE A 1 93 ? -1.577 4.750 5.632 1.00 98.38 93 ILE A N 1
ATOM 767 C CA . ILE A 1 93 ? -0.497 4.202 6.452 1.00 98.38 93 ILE A CA 1
ATOM 768 C C . ILE A 1 93 ? -0.012 5.236 7.473 1.00 98.38 93 ILE A C 1
ATOM 770 O O . ILE A 1 93 ? 0.139 4.892 8.641 1.00 98.38 93 ILE A O 1
ATOM 774 N N . ALA A 1 94 ? 0.161 6.499 7.073 1.00 97.75 94 ALA A N 1
ATOM 775 C CA . ALA A 1 94 ? 0.565 7.570 7.981 1.00 97.75 94 ALA A CA 1
ATOM 776 C C . ALA A 1 94 ? -0.483 7.842 9.077 1.00 97.75 94 ALA A C 1
ATOM 778 O O . ALA A 1 94 ? -0.121 8.046 10.237 1.00 97.75 94 ALA A O 1
ATOM 779 N N . MET A 1 95 ? -1.780 7.803 8.745 1.00 98.44 95 MET A N 1
ATOM 780 C CA . MET A 1 95 ? -2.850 7.920 9.745 1.00 98.44 95 MET A CA 1
ATOM 781 C C . MET A 1 95 ? -2.817 6.766 10.756 1.00 98.44 95 MET A C 1
ATOM 783 O O . MET A 1 95 ? -2.929 7.009 11.959 1.00 98.44 95 MET A O 1
ATOM 787 N N . ILE A 1 96 ? -2.627 5.527 10.287 1.00 98.62 96 ILE A N 1
ATOM 788 C CA . ILE A 1 96 ? -2.522 4.346 11.156 1.00 98.62 96 ILE A CA 1
ATOM 789 C C . ILE A 1 96 ? -1.277 4.444 12.044 1.00 98.62 96 ILE A C 1
ATOM 791 O O . ILE A 1 96 ? -1.377 4.284 13.258 1.00 98.62 96 ILE A O 1
ATOM 795 N N . GLU A 1 97 ? -0.116 4.763 11.468 1.00 98.25 97 GLU A N 1
ATOM 796 C CA . GLU A 1 97 ? 1.138 4.926 12.207 1.00 98.25 97 GLU A CA 1
ATOM 797 C C . GLU A 1 97 ? 1.009 5.990 13.304 1.00 98.25 97 GLU A C 1
ATOM 799 O O . GLU A 1 97 ? 1.441 5.783 14.441 1.00 98.25 97 GLU A O 1
ATOM 804 N N . SER A 1 98 ? 0.392 7.129 12.979 1.00 97.81 98 SER A N 1
ATOM 805 C CA . SER A 1 98 ? 0.168 8.203 13.941 1.00 97.81 98 SER A CA 1
ATOM 806 C C . SER A 1 98 ? -0.732 7.756 15.093 1.00 97.81 98 SER A C 1
ATOM 808 O O . SER A 1 98 ? -0.451 8.115 16.236 1.00 97.81 98 SER A O 1
ATOM 810 N N . ALA A 1 99 ? -1.779 6.975 14.817 1.00 98.12 99 ALA A N 1
ATOM 811 C CA . ALA A 1 99 ? -2.650 6.432 15.854 1.00 98.12 99 ALA A CA 1
ATOM 812 C C . ALA A 1 99 ? -1.920 5.410 16.738 1.00 98.12 99 ALA A C 1
ATOM 814 O O . ALA A 1 99 ? -2.016 5.499 17.960 1.00 98.12 99 ALA A O 1
ATOM 815 N N . ILE A 1 100 ? -1.116 4.509 16.157 1.00 98.31 100 ILE A N 1
ATOM 816 C CA . ILE A 1 100 ? -0.276 3.557 16.912 1.00 98.31 100 ILE A CA 1
ATOM 817 C C . ILE A 1 100 ? 0.648 4.311 17.879 1.00 98.31 100 ILE A C 1
ATOM 819 O O . ILE A 1 100 ? 0.699 4.001 19.070 1.00 98.31 100 ILE A O 1
ATOM 823 N N . LYS A 1 101 ? 1.334 5.358 17.398 1.00 97.50 101 LYS A N 1
ATOM 824 C CA . LYS A 1 101 ? 2.212 6.203 18.232 1.00 97.50 101 LYS A CA 1
ATOM 825 C C . LYS A 1 101 ? 1.457 6.945 19.340 1.00 97.50 101 LYS A C 1
ATOM 827 O O . LYS A 1 101 ? 2.067 7.310 20.341 1.00 97.50 101 LYS A O 1
ATOM 832 N N . ASN A 1 102 ? 0.151 7.142 19.179 1.00 96.06 102 ASN A N 1
ATOM 833 C CA . ASN A 1 102 ? -0.727 7.812 20.133 1.00 96.06 102 ASN A CA 1
ATOM 834 C C . ASN A 1 102 ? -1.585 6.830 20.963 1.00 96.06 102 ASN A C 1
ATOM 836 O O . ASN A 1 102 ? -2.678 7.176 21.412 1.00 96.06 102 ASN A O 1
ATOM 840 N N . GLY A 1 103 ? -1.123 5.590 21.158 1.00 96.00 103 GLY A N 1
ATOM 841 C CA . GLY A 1 103 ? -1.831 4.603 21.982 1.00 96.00 103 GLY A CA 1
ATOM 842 C C . GLY A 1 103 ? -3.167 4.160 21.380 1.00 96.00 103 GLY A C 1
ATOM 843 O O . GLY A 1 103 ? -4.167 4.062 22.091 1.00 96.00 103 GLY A O 1
ATOM 844 N N . ASP A 1 104 ? -3.170 3.932 20.067 1.00 97.56 104 ASP A N 1
ATOM 845 C CA . ASP A 1 104 ? -4.303 3.545 19.219 1.00 97.56 104 ASP A CA 1
ATOM 846 C C . ASP A 1 104 ? -5.376 4.627 19.006 1.00 97.56 104 ASP A C 1
ATOM 848 O O . ASP A 1 104 ? -6.369 4.371 18.327 1.00 97.56 104 ASP A O 1
ATOM 852 N N . LEU A 1 105 ? -5.198 5.838 19.541 1.00 97.00 105 LEU A N 1
ATOM 853 C CA . LEU A 1 105 ? -6.182 6.920 19.444 1.00 97.00 105 LEU A CA 1
ATOM 854 C C . LEU A 1 105 ? -6.066 7.700 18.129 1.00 97.00 105 LEU A C 1
ATOM 856 O O . LEU A 1 105 ? -4.984 8.150 17.746 1.00 97.00 105 LEU A O 1
ATOM 860 N N . THR A 1 106 ? -7.206 7.941 17.485 1.00 95.94 106 THR A N 1
ATOM 861 C CA . THR A 1 106 ? -7.320 8.744 16.256 1.00 95.94 106 THR A CA 1
ATOM 862 C C . THR A 1 106 ? -7.822 10.160 16.554 1.00 95.94 106 THR A C 1
ATOM 864 O O . THR A 1 106 ? -8.618 10.350 17.474 1.00 95.94 106 THR A O 1
ATOM 867 N N . GLY A 1 107 ? -7.428 11.144 15.740 1.00 92.38 107 GLY A N 1
ATOM 868 C CA . GLY A 1 107 ? -8.099 12.451 15.699 1.00 92.38 107 GLY A CA 1
ATOM 869 C C . GLY A 1 107 ? -9.431 12.370 14.945 1.00 92.38 107 GLY A C 1
ATOM 870 O O . GLY A 1 107 ? -9.685 11.379 14.269 1.00 92.38 107 GLY A O 1
ATOM 871 N N . ASP A 1 108 ? -10.276 13.400 15.029 1.00 91.69 108 ASP A N 1
ATOM 872 C CA . ASP A 1 108 ? -11.617 13.361 14.420 1.00 91.69 108 ASP A CA 1
ATOM 873 C C . ASP A 1 108 ? -11.578 13.172 12.897 1.00 91.69 108 ASP A C 1
ATOM 875 O O . ASP A 1 108 ? -12.229 12.273 12.372 1.00 91.69 108 ASP A O 1
ATOM 879 N N . GLU A 1 109 ? -10.754 13.951 12.189 1.00 91.31 109 GLU A N 1
ATOM 880 C CA . GLU A 1 109 ? -10.658 13.854 10.726 1.00 91.31 109 GLU A CA 1
ATOM 881 C C . GLU A 1 109 ? -10.040 12.526 10.258 1.00 91.31 109 GLU A C 1
ATOM 883 O O . GLU A 1 109 ? -10.457 11.962 9.245 1.00 91.31 109 GLU A O 1
ATOM 888 N N . THR A 1 110 ? -9.049 12.001 10.990 1.00 95.38 110 THR A N 1
ATOM 889 C CA . THR A 1 110 ? -8.416 10.719 10.643 1.00 95.38 110 THR A CA 1
ATOM 890 C C . THR A 1 110 ? -9.294 9.534 11.023 1.00 95.38 110 THR A C 1
ATOM 892 O O . THR A 1 110 ? -9.262 8.514 10.336 1.00 95.38 110 THR A O 1
ATOM 895 N N . PHE A 1 111 ? -10.119 9.668 12.064 1.00 97.75 111 PHE A N 1
ATOM 896 C CA . PHE A 1 111 ? -11.097 8.662 12.455 1.00 97.75 111 PHE A CA 1
ATOM 897 C C . PHE A 1 111 ? -12.093 8.391 11.336 1.00 97.75 111 PHE A C 1
ATOM 899 O O . PHE A 1 111 ? -12.255 7.237 10.955 1.00 97.75 111 PHE A O 1
ATOM 906 N N . ASP A 1 112 ? -12.728 9.429 10.789 1.00 96.44 112 ASP A N 1
ATOM 907 C CA . ASP A 1 112 ? -13.750 9.255 9.754 1.00 96.44 112 ASP A CA 1
ATOM 908 C C . ASP A 1 112 ? -13.156 8.600 8.498 1.00 96.44 112 ASP A C 1
ATOM 910 O O . ASP A 1 112 ? -13.719 7.641 7.962 1.00 96.44 112 ASP A O 1
ATOM 914 N N . ALA A 1 113 ? -11.958 9.036 8.092 1.00 96.81 113 ALA A N 1
ATOM 915 C CA . ALA A 1 113 ? -11.236 8.449 6.967 1.00 96.81 113 ALA A CA 1
ATOM 916 C C . ALA A 1 113 ? -10.850 6.975 7.209 1.00 96.81 113 ALA A C 1
ATOM 918 O O . ALA A 1 113 ? -10.981 6.136 6.313 1.00 96.81 113 ALA A O 1
ATOM 919 N N . LEU A 1 114 ? -10.381 6.621 8.409 1.00 98.12 114 LEU A N 1
ATOM 920 C CA . LEU A 1 114 ? -10.028 5.238 8.749 1.00 98.12 114 LEU A CA 1
ATOM 921 C C . LEU A 1 114 ? -11.268 4.356 8.944 1.00 98.12 114 LEU A C 1
ATOM 923 O O . LEU A 1 114 ? -11.256 3.192 8.546 1.00 98.12 114 LEU A O 1
ATOM 927 N N . LYS A 1 115 ? -12.354 4.895 9.502 1.00 97.69 115 LYS A N 1
ATOM 928 C CA . LYS A 1 115 ? -13.629 4.195 9.694 1.00 97.69 115 LYS A CA 1
ATOM 929 C C . LYS A 1 115 ? -14.253 3.804 8.359 1.00 97.69 115 LYS A C 1
ATOM 931 O O . LYS A 1 115 ? -14.674 2.662 8.214 1.00 97.69 115 LYS A O 1
ATOM 936 N N . GLU A 1 116 ? -14.234 4.698 7.369 1.00 95.88 116 GLU A N 1
ATOM 937 C CA . GLU A 1 116 ? -14.679 4.412 5.994 1.00 95.88 116 GLU A CA 1
ATOM 938 C C . GLU A 1 116 ? -13.957 3.194 5.381 1.00 95.88 116 GLU A C 1
ATOM 940 O O . GLU A 1 116 ? -14.527 2.452 4.585 1.00 95.88 116 GLU A O 1
ATOM 945 N N . ARG A 1 117 ? -12.701 2.958 5.781 1.00 97.38 117 ARG A N 1
ATOM 946 C CA . ARG A 1 117 ? -11.855 1.848 5.308 1.00 97.38 117 ARG A CA 1
ATOM 947 C C . ARG A 1 117 ? -11.936 0.599 6.190 1.00 97.38 117 ARG A C 1
ATOM 949 O O . ARG A 1 117 ? -11.221 -0.369 5.937 1.00 97.38 117 ARG A O 1
ATOM 956 N N . GLY A 1 118 ? -12.781 0.621 7.221 1.00 97.88 118 GLY A N 1
ATOM 957 C CA . GLY A 1 118 ? -12.929 -0.464 8.188 1.00 97.88 118 GLY A CA 1
ATOM 958 C C . GLY A 1 118 ? -11.778 -0.571 9.193 1.00 97.88 118 GLY A C 1
ATOM 959 O O . GLY A 1 118 ? -11.606 -1.628 9.792 1.00 97.88 118 GLY A O 1
ATOM 960 N N . PHE A 1 119 ? -10.989 0.490 9.393 1.00 98.50 119 PHE A N 1
ATOM 961 C CA . PHE A 1 119 ? -9.783 0.495 10.236 1.00 98.50 119 PHE A CA 1
ATOM 962 C C . PHE A 1 119 ? -9.952 1.172 11.598 1.00 98.50 119 PHE A C 1
ATOM 964 O O . PHE A 1 119 ? -9.051 1.089 12.430 1.00 98.50 119 PHE A O 1
ATOM 971 N N . ALA A 1 120 ? -11.083 1.827 11.859 1.00 97.94 120 ALA A N 1
ATOM 972 C CA . ALA A 1 120 ? -11.336 2.499 13.131 1.00 97.94 120 ALA A CA 1
ATOM 973 C C . ALA A 1 120 ? -12.748 2.234 13.662 1.00 97.94 120 ALA A C 1
ATOM 975 O O . ALA A 1 120 ? -13.688 2.020 12.898 1.00 97.94 120 ALA A O 1
ATOM 976 N N . THR A 1 121 ? -12.887 2.252 14.987 1.00 96.94 121 THR A N 1
ATOM 977 C CA . THR A 1 121 ? -14.152 2.062 15.703 1.00 96.94 121 THR A CA 1
ATOM 978 C C . THR A 1 121 ? -14.214 2.933 16.955 1.00 96.94 121 THR A C 1
ATOM 980 O O . THR A 1 121 ? -13.192 3.366 17.491 1.00 96.94 121 THR A O 1
ATOM 983 N N . GLU A 1 122 ? -15.428 3.178 17.435 1.00 96.06 122 GLU A N 1
ATOM 984 C CA . GLU A 1 122 ? -15.652 3.754 18.757 1.00 96.06 122 GLU A CA 1
ATOM 985 C C . GLU A 1 122 ? -15.641 2.640 19.806 1.00 96.06 122 GLU A C 1
ATOM 987 O O . GLU A 1 122 ? -16.254 1.587 19.618 1.00 96.06 122 GLU A O 1
ATOM 992 N N . VAL A 1 123 ? -14.924 2.865 20.903 1.00 93.50 123 VAL A N 1
ATOM 993 C CA . VAL A 1 123 ? -14.804 1.941 22.035 1.00 93.50 123 VAL A CA 1
ATOM 994 C C . VAL A 1 123 ? -15.169 2.694 23.303 1.00 93.50 123 VAL A C 1
ATOM 996 O O . VAL A 1 123 ? -14.598 3.745 23.583 1.00 93.50 123 VAL A O 1
ATOM 999 N N . HIS A 1 124 ? -16.110 2.166 24.080 1.00 91.75 124 HIS A N 1
ATOM 1000 C CA . HIS A 1 124 ? -16.467 2.738 25.372 1.00 91.75 124 HIS A CA 1
ATOM 1001 C C . HIS A 1 124 ? -15.606 2.130 26.486 1.00 91.75 124 HIS A C 1
ATOM 1003 O O . HIS A 1 124 ? -15.669 0.928 26.736 1.00 91.75 124 HIS A O 1
ATOM 1009 N N . GLU A 1 125 ? -14.828 2.961 27.179 1.00 88.88 125 GLU A N 1
ATOM 1010 C CA . GLU A 1 125 ? -14.089 2.576 28.384 1.00 88.88 125 GLU A CA 1
ATOM 1011 C C . GLU A 1 125 ? -14.746 3.199 29.620 1.00 88.88 125 GLU A C 1
ATOM 1013 O O . GLU A 1 125 ? -14.875 4.418 29.700 1.00 88.88 125 GLU A O 1
ATOM 1018 N N . GLU A 1 126 ? -15.089 2.391 30.632 1.00 81.38 126 GLU A N 1
ATOM 1019 C CA . GLU A 1 126 ? -15.823 2.832 31.838 1.00 81.38 126 GLU A CA 1
ATOM 1020 C C . GLU A 1 126 ? -15.233 4.078 32.523 1.00 81.38 126 GLU A C 1
ATOM 1022 O O . GLU A 1 126 ? -15.964 4.880 33.097 1.00 81.38 126 GLU A O 1
ATOM 1027 N N . LYS A 1 127 ? -13.908 4.262 32.455 1.00 85.94 127 LYS A N 1
ATOM 1028 C CA . LYS A 1 127 ? -13.193 5.387 33.083 1.00 85.94 127 LYS A CA 1
ATOM 1029 C C . LYS A 1 127 ? -12.893 6.556 32.143 1.00 85.94 127 LYS A C 1
ATOM 1031 O O . LYS A 1 127 ? -12.500 7.614 32.627 1.00 85.94 127 LYS A O 1
ATOM 1036 N N . LYS A 1 128 ? -13.003 6.368 30.825 1.00 81.12 128 LYS A N 1
ATOM 1037 C CA . LYS A 1 128 ? -12.577 7.355 29.813 1.00 81.12 128 LYS A CA 1
ATOM 1038 C C . LYS A 1 128 ? -13.671 7.729 28.810 1.00 81.12 128 LYS A C 1
ATOM 1040 O O . LYS A 1 128 ? -13.443 8.606 27.983 1.00 81.12 128 LYS A O 1
ATOM 1045 N N . GLY A 1 129 ? -14.846 7.107 28.897 1.00 90.38 129 GLY A N 1
ATOM 1046 C CA . GLY A 1 129 ? -15.956 7.320 27.977 1.00 90.38 129 GLY A CA 1
ATOM 1047 C C . GLY A 1 129 ? -15.697 6.719 26.595 1.00 90.38 129 GLY A C 1
ATOM 1048 O O . GLY A 1 129 ? -14.927 5.770 26.443 1.00 90.38 129 GLY A O 1
ATOM 1049 N N . TRP A 1 130 ? -16.369 7.265 25.583 1.00 92.25 130 TRP A N 1
ATOM 1050 C CA . TRP A 1 130 ? -16.204 6.857 24.190 1.00 92.25 130 TRP A CA 1
ATOM 1051 C C . TRP A 1 130 ? -14.880 7.361 23.620 1.00 92.25 130 TRP A C 1
ATOM 1053 O O . TRP A 1 130 ? -14.586 8.554 23.651 1.00 92.25 130 TRP A O 1
ATOM 1063 N N . GLN A 1 131 ? -14.090 6.442 23.074 1.00 94.69 131 GLN A N 1
ATOM 1064 C CA . GLN A 1 131 ? -12.809 6.719 22.443 1.00 94.69 131 GLN A CA 1
ATOM 1065 C C . GLN A 1 131 ? -12.827 6.263 20.989 1.00 94.69 131 GLN A C 1
ATOM 1067 O O . GLN A 1 131 ? -13.304 5.174 20.676 1.00 94.69 131 GLN A O 1
ATOM 1072 N N . LYS A 1 132 ? -12.258 7.080 20.107 1.00 96.94 132 LYS A N 1
ATOM 1073 C CA . LYS A 1 132 ? -12.058 6.766 18.693 1.00 96.94 132 LYS A CA 1
ATOM 1074 C C . LYS A 1 132 ? -10.702 6.090 18.529 1.00 96.94 132 LYS A C 1
ATOM 1076 O O . LYS A 1 132 ? -9.670 6.718 18.778 1.00 96.94 132 LYS A O 1
ATOM 1081 N N . LYS A 1 133 ? -10.709 4.802 18.186 1.00 97.94 133 LYS A N 1
ATOM 1082 C CA . LYS A 1 133 ? -9.497 3.981 18.113 1.00 97.94 133 LYS A CA 1
ATOM 1083 C C . LYS A 1 133 ? -9.369 3.252 16.791 1.00 97.94 133 LYS A C 1
ATOM 1085 O O . LYS A 1 133 ? -10.373 2.863 16.193 1.00 97.94 133 LYS A O 1
ATOM 1090 N N . ILE A 1 134 ? -8.130 3.013 16.374 1.00 98.44 134 ILE A N 1
ATOM 1091 C CA . ILE A 1 134 ? -7.856 2.028 15.327 1.00 98.44 134 ILE A CA 1
ATOM 1092 C C . ILE A 1 134 ? -8.131 0.609 15.835 1.00 98.44 134 ILE A C 1
ATOM 1094 O O . ILE A 1 134 ? -8.024 0.333 17.029 1.00 98.44 134 ILE A O 1
ATOM 1098 N N . ASN A 1 135 ? -8.500 -0.290 14.929 1.00 98.00 135 ASN A N 1
ATOM 1099 C CA . ASN A 1 135 ? -8.750 -1.696 15.240 1.00 98.00 135 ASN A CA 1
ATOM 1100 C C . ASN A 1 135 ? -7.565 -2.598 14.843 1.00 98.00 135 ASN A C 1
ATOM 1102 O O . ASN A 1 135 ? -6.555 -2.142 14.306 1.00 98.00 135 ASN A O 1
ATOM 1106 N N . GLU A 1 136 ? -7.699 -3.901 15.090 1.00 98.12 136 GLU A N 1
ATOM 1107 C CA . GLU A 1 136 ? -6.642 -4.877 14.798 1.00 98.12 136 GLU A CA 1
ATOM 1108 C C . GLU A 1 136 ? -6.357 -5.034 13.293 1.00 98.12 136 GLU A C 1
ATOM 1110 O O . GLU A 1 136 ? -5.219 -5.309 12.923 1.00 98.12 136 GLU A O 1
ATOM 1115 N N . TYR A 1 137 ? -7.324 -4.767 12.404 1.00 98.50 137 TYR A N 1
ATOM 1116 C CA . TYR A 1 137 ? -7.068 -4.773 10.957 1.00 98.50 137 TYR A CA 1
ATOM 1117 C C . TYR A 1 137 ? -6.126 -3.648 10.542 1.00 98.50 137 TYR A C 1
ATOM 1119 O O . TYR A 1 137 ? -5.244 -3.865 9.716 1.00 98.50 137 TYR A O 1
ATOM 1127 N N . ALA A 1 138 ? -6.270 -2.461 11.137 1.00 98.56 138 ALA A N 1
ATOM 1128 C CA . ALA A 1 138 ? -5.356 -1.351 10.893 1.00 98.56 138 ALA A CA 1
ATOM 1129 C C . ALA A 1 138 ? -3.919 -1.726 11.282 1.00 98.56 138 ALA A C 1
ATOM 1131 O O . ALA A 1 138 ? -2.981 -1.509 10.516 1.00 98.56 138 ALA A O 1
ATOM 1132 N N . LYS A 1 139 ? -3.756 -2.342 12.459 1.00 98.69 139 LYS A N 1
ATOM 1133 C CA . LYS A 1 139 ? -2.455 -2.798 12.963 1.00 98.69 139 LYS A CA 1
ATOM 1134 C C . LYS A 1 139 ? -1.857 -3.884 12.074 1.00 98.69 139 LYS A C 1
ATOM 1136 O O . LYS A 1 139 ? -0.691 -3.778 11.712 1.00 98.69 139 LYS A O 1
ATOM 1141 N N . ALA A 1 140 ? -2.659 -4.861 11.655 1.00 98.62 140 ALA A N 1
ATOM 1142 C CA . ALA A 1 140 ? -2.223 -5.912 10.741 1.00 98.62 140 ALA A CA 1
ATOM 1143 C C . ALA A 1 140 ? -1.809 -5.348 9.370 1.00 98.62 140 ALA A C 1
ATOM 1145 O O . ALA A 1 140 ? -0.764 -5.717 8.841 1.00 98.62 140 ALA A O 1
ATOM 1146 N N . VAL A 1 141 ? -2.553 -4.384 8.813 1.00 98.56 141 VAL A N 1
ATOM 1147 C CA . VAL A 1 141 ? -2.147 -3.675 7.585 1.00 98.56 141 VAL A CA 1
ATOM 1148 C C . VAL A 1 141 ? -0.819 -2.945 7.780 1.00 98.56 141 VAL A C 1
ATOM 1150 O O . VAL A 1 141 ? 0.051 -3.012 6.911 1.00 98.56 141 VAL A O 1
ATOM 1153 N N . TYR A 1 142 ? -0.630 -2.272 8.916 1.00 98.56 142 TYR A N 1
ATOM 1154 C CA . TYR A 1 142 ? 0.625 -1.589 9.226 1.00 98.56 142 TYR A CA 1
ATOM 1155 C C . TYR A 1 142 ? 1.800 -2.562 9.403 1.00 98.56 142 TYR A C 1
ATOM 1157 O O . TYR A 1 142 ? 2.913 -2.272 8.961 1.00 98.56 142 TYR A O 1
ATOM 1165 N N . GLU A 1 143 ? 1.566 -3.732 9.996 1.00 98.44 143 GLU A N 1
ATOM 1166 C CA . GLU A 1 143 ? 2.556 -4.803 10.109 1.00 98.44 143 GLU A CA 1
ATOM 1167 C C . GLU A 1 143 ? 2.951 -5.335 8.727 1.00 98.44 143 GLU A C 1
ATOM 1169 O O . GLU A 1 143 ? 4.141 -5.395 8.411 1.00 98.44 143 GLU A O 1
ATOM 1174 N N . ILE A 1 144 ? 1.973 -5.642 7.869 1.00 98.44 144 ILE A N 1
ATOM 1175 C CA . ILE A 1 144 ? 2.223 -6.073 6.488 1.00 98.44 144 ILE A CA 1
ATOM 1176 C C . ILE A 1 144 ? 3.012 -4.991 5.746 1.00 98.44 144 ILE A C 1
ATOM 1178 O O . ILE A 1 144 ? 4.026 -5.288 5.121 1.00 98.44 144 ILE A O 1
ATOM 1182 N N . TYR A 1 145 ? 2.615 -3.720 5.854 1.00 97.69 145 TYR A N 1
ATOM 1183 C CA . TYR A 1 145 ? 3.361 -2.603 5.278 1.00 97.69 145 TYR A CA 1
ATOM 1184 C C . TYR A 1 145 ? 4.798 -2.524 5.809 1.00 97.69 145 TYR A C 1
ATOM 1186 O O . TYR A 1 145 ? 5.737 -2.333 5.040 1.00 97.69 145 TYR A O 1
ATOM 1194 N N . SER A 1 146 ? 5.012 -2.681 7.108 1.00 97.12 146 SER A N 1
ATOM 1195 C CA . SER A 1 146 ? 6.348 -2.554 7.695 1.00 97.12 146 SER A CA 1
ATOM 1196 C C . SER A 1 146 ? 7.294 -3.669 7.242 1.00 97.12 146 SER A C 1
ATOM 1198 O O . SER A 1 146 ? 8.499 -3.442 7.154 1.00 97.12 146 SER A O 1
ATOM 1200 N N . ASN A 1 147 ? 6.756 -4.844 6.904 1.00 97.31 147 ASN A N 1
ATOM 1201 C CA . ASN A 1 147 ? 7.556 -6.021 6.573 1.00 97.31 147 ASN A CA 1
ATOM 1202 C C . ASN A 1 147 ? 7.602 -6.375 5.077 1.00 97.31 147 ASN A C 1
ATOM 1204 O O . ASN A 1 147 ? 8.571 -6.995 4.634 1.00 97.31 147 ASN A O 1
ATOM 1208 N N . ALA A 1 148 ? 6.603 -5.983 4.283 1.00 94.50 148 ALA A N 1
ATOM 1209 C CA . ALA A 1 148 ? 6.639 -6.134 2.832 1.00 94.50 148 ALA A CA 1
ATOM 1210 C C . ALA A 1 148 ? 7.723 -5.214 2.263 1.00 94.50 148 ALA A C 1
ATOM 1212 O O . ALA A 1 148 ? 7.618 -3.994 2.380 1.00 94.50 148 ALA A O 1
ATOM 1213 N N . LYS A 1 149 ? 8.776 -5.780 1.669 1.00 92.88 149 LYS A N 1
ATOM 1214 C CA . LYS A 1 149 ? 9.894 -5.017 1.096 1.00 92.88 149 LYS A CA 1
ATOM 1215 C C . LYS A 1 149 ? 9.620 -4.748 -0.384 1.00 92.88 149 LYS A C 1
ATOM 1217 O O . LYS A 1 149 ? 9.742 -5.699 -1.152 1.00 92.88 149 LYS A O 1
ATOM 1222 N N . PRO A 1 150 ? 9.231 -3.522 -0.783 1.00 93.25 150 PRO A N 1
ATOM 1223 C CA . PRO A 1 150 ? 8.991 -3.212 -2.188 1.00 93.25 150 PRO A CA 1
ATOM 1224 C C . PRO A 1 150 ? 10.255 -3.428 -3.011 1.00 93.25 150 PRO A C 1
ATOM 1226 O O . PRO A 1 150 ? 11.349 -3.204 -2.492 1.00 93.25 150 PRO A O 1
ATOM 1229 N N . ARG A 1 151 ? 10.075 -3.800 -4.276 1.00 92.25 151 ARG A N 1
ATOM 1230 C CA . ARG A 1 151 ? 11.149 -3.873 -5.264 1.00 92.25 151 ARG A CA 1
ATOM 1231 C C . ARG A 1 151 ? 11.337 -2.513 -5.921 1.00 92.25 151 ARG A C 1
ATOM 1233 O O . ARG A 1 151 ? 10.361 -1.794 -6.136 1.00 92.25 151 ARG A O 1
ATOM 1240 N N . LEU A 1 152 ? 12.570 -2.169 -6.264 1.00 92.62 152 LEU A N 1
ATOM 1241 C CA . LEU A 1 152 ? 12.891 -0.967 -7.026 1.00 92.62 152 LEU A CA 1
ATOM 1242 C C . LEU A 1 152 ? 13.121 -1.291 -8.507 1.00 92.62 152 LEU A C 1
ATOM 1244 O O . LEU A 1 152 ? 14.112 -1.925 -8.863 1.00 92.62 152 LEU A O 1
ATOM 1248 N N . GLU A 1 153 ? 12.251 -0.773 -9.374 1.00 92.88 153 GLU A N 1
ATOM 1249 C CA . GLU A 1 153 ? 12.421 -0.838 -10.825 1.00 92.88 153 GLU A CA 1
ATOM 1250 C C . GLU A 1 153 ? 12.052 0.498 -11.478 1.00 92.88 153 GLU A C 1
ATOM 1252 O O . GLU A 1 153 ? 10.919 0.970 -11.392 1.00 92.88 153 GLU A O 1
ATOM 1257 N N . ILE A 1 154 ? 13.022 1.125 -12.144 1.00 92.69 154 ILE A N 1
ATOM 1258 C CA . ILE A 1 154 ? 12.847 2.419 -12.803 1.00 92.69 154 ILE A CA 1
ATOM 1259 C C . ILE A 1 154 ? 13.126 2.259 -14.293 1.00 92.69 154 ILE A C 1
ATOM 1261 O O . ILE A 1 154 ? 14.270 2.059 -14.707 1.00 92.69 154 ILE A O 1
ATOM 1265 N N . SER A 1 155 ? 12.079 2.394 -15.107 1.00 92.00 155 SER A N 1
ATOM 1266 C CA . SER A 1 155 ? 12.203 2.511 -16.560 1.00 92.00 155 SER A CA 1
ATOM 1267 C C . SER A 1 155 ? 12.717 3.895 -16.962 1.00 92.00 155 SER A C 1
ATOM 1269 O O . SER A 1 155 ? 12.628 4.863 -16.204 1.00 92.00 155 SER A O 1
ATOM 1271 N N . LYS A 1 156 ? 13.215 4.027 -18.190 1.00 90.31 156 LYS A N 1
ATOM 1272 C CA . LYS A 1 156 ? 13.656 5.306 -18.759 1.00 90.31 156 LYS A CA 1
ATOM 1273 C C . LYS A 1 156 ? 12.543 6.360 -18.763 1.00 90.31 156 LYS A C 1
ATOM 1275 O O . LYS A 1 156 ? 12.799 7.528 -18.477 1.00 90.31 156 LYS A O 1
ATOM 1280 N N . GLU A 1 157 ? 11.309 5.963 -19.063 1.00 91.38 157 GLU A N 1
ATOM 1281 C CA . GLU A 1 157 ? 10.156 6.871 -19.033 1.00 91.38 157 GLU A CA 1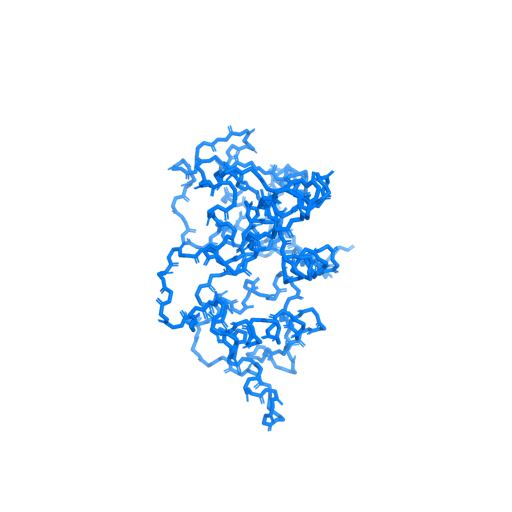
ATOM 1282 C C . GLU A 1 157 ? 9.834 7.328 -17.608 1.00 91.38 157 GLU A C 1
ATOM 1284 O O . GLU A 1 157 ? 9.644 8.523 -17.372 1.00 91.38 157 GLU A O 1
ATOM 1289 N N . LEU A 1 158 ? 9.855 6.405 -16.641 1.00 92.69 158 LEU A N 1
ATOM 1290 C CA . LEU A 1 158 ? 9.630 6.733 -15.236 1.00 92.69 158 LEU A CA 1
ATOM 1291 C C . LEU A 1 158 ? 10.763 7.593 -14.657 1.00 92.69 158 LEU A C 1
ATOM 1293 O O . LEU A 1 158 ? 10.510 8.480 -13.843 1.00 92.69 158 LEU A O 1
ATOM 1297 N N . ALA A 1 159 ? 12.001 7.391 -15.110 1.00 92.38 159 ALA A N 1
ATOM 1298 C CA . ALA A 1 159 ? 13.139 8.237 -14.765 1.00 92.38 159 ALA A CA 1
ATOM 1299 C C . ALA A 1 159 ? 12.950 9.672 -15.271 1.00 92.38 159 ALA A C 1
ATOM 1301 O O . ALA A 1 159 ? 13.095 10.616 -14.498 1.00 92.38 159 ALA A O 1
ATOM 1302 N N . ASN A 1 160 ? 12.561 9.848 -16.537 1.00 90.81 160 ASN A N 1
ATOM 1303 C CA . ASN A 1 160 ? 12.264 11.171 -17.094 1.00 90.81 160 ASN A CA 1
ATOM 1304 C C . ASN A 1 160 ? 11.121 11.859 -16.339 1.00 90.81 160 ASN A C 1
ATOM 1306 O O . ASN A 1 160 ? 11.197 13.055 -16.048 1.00 90.81 160 ASN A O 1
ATOM 1310 N N . TYR A 1 161 ? 10.090 11.097 -15.968 1.00 92.50 161 TYR A N 1
ATOM 1311 C CA . TYR A 1 161 ? 9.019 11.593 -15.115 1.00 92.50 161 TYR A CA 1
ATOM 1312 C C . TYR A 1 161 ? 9.553 12.061 -13.759 1.00 92.50 161 TYR A C 1
ATOM 1314 O O . TYR A 1 161 ? 9.327 13.211 -13.389 1.00 92.50 161 TYR A O 1
ATOM 1322 N N . LEU A 1 162 ? 10.326 11.227 -13.058 1.00 91.75 162 LEU A N 1
ATOM 1323 C CA . LEU A 1 162 ? 10.947 11.567 -11.775 1.00 91.75 162 LEU A CA 1
ATOM 1324 C C . LEU A 1 162 ? 11.813 12.827 -11.857 1.00 91.75 162 LEU A C 1
ATOM 1326 O O . LEU A 1 162 ? 11.733 13.663 -10.964 1.00 91.75 162 LEU A O 1
ATOM 1330 N N . ILE A 1 163 ? 12.603 12.998 -12.920 1.00 90.62 163 ILE A N 1
ATOM 1331 C CA . ILE A 1 163 ? 13.435 14.194 -13.138 1.00 90.62 163 ILE A CA 1
ATOM 1332 C C . ILE A 1 163 ? 12.576 15.462 -13.209 1.00 90.62 163 ILE A C 1
ATOM 1334 O O . ILE A 1 163 ? 12.993 16.508 -12.715 1.00 90.62 163 ILE A O 1
ATOM 1338 N N . SER A 1 164 ? 11.380 15.369 -13.795 1.00 89.62 164 SER A N 1
ATOM 1339 C CA . SER A 1 164 ? 10.461 16.502 -13.939 1.00 89.62 164 SER A CA 1
ATOM 1340 C C . SER A 1 164 ? 9.723 16.884 -12.649 1.00 89.62 164 SER A C 1
ATOM 1342 O O . SER A 1 164 ? 9.160 17.977 -12.571 1.00 89.62 164 SER A O 1
ATOM 1344 N N . LEU A 1 165 ? 9.713 16.013 -11.634 1.00 89.00 165 LEU A N 1
ATOM 1345 C CA . LEU A 1 165 ? 9.000 16.268 -10.385 1.00 89.00 165 LEU A CA 1
ATOM 1346 C C . LEU A 1 165 ? 9.788 17.215 -9.469 1.00 89.00 165 LEU A C 1
ATOM 1348 O O . LEU A 1 165 ? 10.954 16.949 -9.174 1.00 89.00 165 LEU A O 1
ATOM 1352 N N . PRO A 1 166 ? 9.166 18.255 -8.885 1.00 87.81 166 PRO A N 1
ATOM 1353 C CA . PRO A 1 166 ? 9.742 18.863 -7.696 1.00 87.81 166 PRO A CA 1
ATOM 1354 C C . PRO A 1 166 ? 9.761 17.824 -6.555 1.00 87.81 166 PRO A C 1
ATOM 1356 O O . PRO A 1 166 ? 8.784 17.082 -6.399 1.00 87.81 166 PRO A O 1
ATOM 1359 N N . PRO A 1 167 ? 10.833 17.770 -5.738 1.00 84.38 167 PRO A N 1
ATOM 1360 C CA . PRO A 1 167 ? 10.967 16.786 -4.658 1.00 84.38 167 PRO A CA 1
ATOM 1361 C C . PRO A 1 167 ? 9.914 16.949 -3.549 1.00 84.38 167 PRO A C 1
ATOM 1363 O O . PRO A 1 167 ? 9.677 16.016 -2.785 1.00 84.38 167 PRO A O 1
ATOM 1366 N N . GLY A 1 168 ? 9.246 18.102 -3.500 1.00 85.44 168 GLY A N 1
ATOM 1367 C CA . GLY A 1 168 ? 8.176 18.419 -2.562 1.00 85.44 168 GLY A CA 1
ATOM 1368 C C . GLY A 1 168 ? 8.656 19.161 -1.303 1.00 85.44 168 GLY A C 1
ATOM 1369 O O . GLY A 1 168 ? 9.857 19.384 -1.138 1.00 85.44 168 GLY A O 1
ATOM 1370 N N . PRO A 1 169 ? 7.725 19.578 -0.424 1.00 89.75 169 PRO A N 1
ATOM 1371 C CA . PRO A 1 169 ? 6.277 19.396 -0.554 1.00 89.75 169 PRO A CA 1
ATOM 1372 C C . PRO A 1 169 ? 5.693 20.201 -1.726 1.00 89.75 169 PRO A C 1
ATOM 1374 O O . PRO A 1 169 ? 6.050 21.360 -1.930 1.00 89.75 169 PRO A O 1
ATOM 1377 N N . ALA A 1 170 ? 4.815 19.580 -2.515 1.00 91.25 170 ALA A N 1
ATOM 1378 C CA . ALA A 1 170 ? 4.157 20.206 -3.663 1.00 91.25 170 ALA A CA 1
ATOM 1379 C C . ALA A 1 170 ? 2.708 19.724 -3.799 1.00 91.25 170 ALA A C 1
ATOM 1381 O O . ALA A 1 170 ? 2.373 18.618 -3.384 1.00 91.25 170 ALA A O 1
ATOM 1382 N N . GLU A 1 171 ? 1.835 20.546 -4.380 1.00 91.06 171 GLU A N 1
ATOM 1383 C CA . GLU A 1 171 ? 0.432 20.166 -4.560 1.00 91.06 171 GLU A CA 1
ATOM 1384 C C . GLU A 1 171 ? 0.282 19.001 -5.550 1.00 91.06 171 GLU A C 1
ATOM 1386 O O . GLU A 1 171 ? 0.837 19.032 -6.649 1.00 91.06 171 GLU A O 1
ATOM 1391 N N . THR A 1 172 ? -0.541 18.009 -5.207 1.00 88.56 172 THR A N 1
ATOM 1392 C CA . THR A 1 172 ? -0.817 16.820 -6.034 1.00 88.56 172 THR A CA 1
ATOM 1393 C C . THR A 1 172 ? -1.362 17.181 -7.416 1.00 88.56 172 THR A C 1
ATOM 1395 O O . THR A 1 172 ? -1.084 16.484 -8.388 1.00 88.56 172 THR A O 1
ATOM 1398 N N . LYS A 1 173 ? -2.078 18.307 -7.546 1.00 85.56 173 LYS A N 1
ATOM 1399 C CA . LYS A 1 173 ? -2.573 18.810 -8.841 1.00 85.56 173 LYS A CA 1
ATOM 1400 C C . LYS A 1 173 ? -1.450 19.171 -9.827 1.00 85.56 173 LYS A C 1
ATOM 1402 O O . LYS A 1 173 ? -1.711 19.263 -11.022 1.00 85.56 173 LYS A O 1
ATOM 1407 N N . ASN A 1 174 ? -0.232 19.383 -9.323 1.00 83.00 174 ASN A N 1
ATOM 1408 C CA . ASN A 1 174 ? 0.949 19.710 -10.116 1.00 83.00 174 ASN A CA 1
ATOM 1409 C C . ASN A 1 174 ? 1.732 18.461 -10.546 1.00 83.00 174 ASN A C 1
ATOM 1411 O O . ASN A 1 174 ? 2.713 18.603 -11.276 1.00 83.00 174 ASN A O 1
ATOM 1415 N N . LEU A 1 175 ? 1.332 17.253 -10.117 1.00 84.06 175 LEU A N 1
ATOM 1416 C CA . LEU A 1 175 ? 1.900 16.028 -10.673 1.00 84.06 175 LEU A CA 1
ATOM 1417 C C . LEU A 1 175 ? 1.626 16.012 -12.182 1.00 84.06 175 LEU A C 1
ATOM 1419 O O . LEU A 1 175 ? 0.461 16.127 -12.581 1.00 84.06 175 LEU A O 1
ATOM 1423 N N . PRO A 1 176 ? 2.658 15.859 -13.032 1.00 77.12 176 PRO A N 1
ATOM 1424 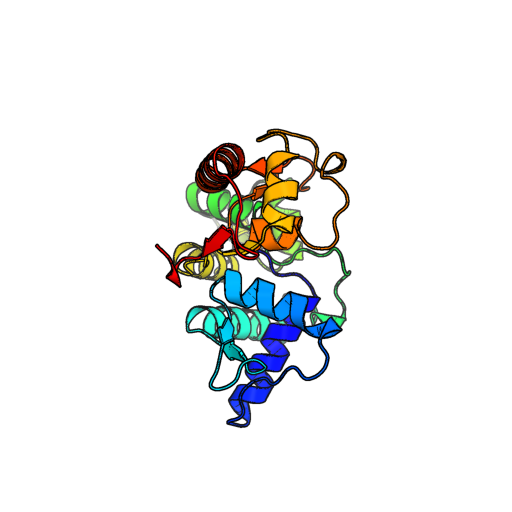C CA . PRO A 1 176 ? 2.443 15.738 -14.461 1.00 77.12 176 PRO A CA 1
ATOM 1425 C C . PRO A 1 176 ? 1.489 14.570 -14.716 1.00 77.12 176 PRO A C 1
ATOM 1427 O O . PRO A 1 176 ? 1.632 13.494 -14.123 1.00 77.12 176 PRO A O 1
ATOM 1430 N N . GLN A 1 177 ? 0.483 14.795 -15.561 1.00 71.00 177 GLN A N 1
ATOM 1431 C CA . GLN A 1 177 ? -0.463 13.745 -15.916 1.00 71.00 177 GLN A CA 1
ATOM 1432 C C . GLN A 1 177 ? 0.271 12.700 -16.748 1.00 71.00 177 GLN A C 1
ATOM 1434 O O . GLN A 1 177 ? 0.590 12.939 -17.909 1.00 71.00 177 GLN A O 1
ATOM 1439 N N . HIS A 1 178 ? 0.563 11.554 -16.139 1.00 70.88 178 HIS A N 1
ATOM 1440 C CA . HIS A 1 178 ? 1.251 10.471 -16.823 1.00 70.88 178 HIS A CA 1
ATOM 1441 C C . HIS A 1 178 ? 0.764 9.115 -16.324 1.00 70.88 178 HIS A C 1
ATOM 1443 O O . HIS A 1 178 ? 1.381 8.488 -15.461 1.00 70.88 178 HIS A O 1
ATOM 1449 N N . GLY A 1 179 ? -0.382 8.693 -16.866 1.00 81.12 179 GLY A N 1
ATOM 1450 C CA . GLY A 1 179 ? -0.991 7.391 -16.601 1.00 81.12 179 GLY A CA 1
ATOM 1451 C C . GLY A 1 179 ? -0.936 7.010 -15.122 1.00 81.12 179 GLY A C 1
ATOM 1452 O O . GLY A 1 179 ? -1.517 7.680 -14.268 1.00 81.12 179 GLY A O 1
ATOM 1453 N N . ARG A 1 180 ? -0.186 5.945 -14.836 1.00 89.62 180 ARG A N 1
ATOM 1454 C CA . ARG A 1 180 ? -0.099 5.303 -13.521 1.00 89.62 180 ARG A CA 1
ATOM 1455 C C . ARG A 1 180 ? 1.219 5.539 -12.791 1.00 89.62 180 ARG A C 1
ATOM 1457 O O . ARG A 1 180 ? 1.456 4.950 -11.742 1.00 89.62 180 ARG A O 1
ATOM 1464 N N . PHE A 1 181 ? 2.073 6.434 -13.285 1.00 93.69 181 PHE A N 1
ATOM 1465 C CA . PHE A 1 181 ? 3.389 6.673 -12.686 1.00 93.69 181 PHE A CA 1
ATOM 1466 C C . PHE A 1 181 ? 3.335 7.062 -11.201 1.00 93.69 181 PHE A C 1
ATOM 1468 O O . PHE A 1 181 ? 4.118 6.502 -10.435 1.00 93.69 181 PHE A O 1
ATOM 1475 N N . PRO A 1 182 ? 2.389 7.898 -10.724 1.00 93.25 182 PRO A N 1
ATOM 1476 C CA . PRO A 1 182 ? 2.234 8.123 -9.286 1.00 93.25 182 PRO A CA 1
ATOM 1477 C C . PRO A 1 182 ? 1.987 6.839 -8.478 1.00 93.25 182 PRO A C 1
ATOM 1479 O O . PRO A 1 182 ? 2.462 6.730 -7.350 1.00 93.25 182 PRO A O 1
ATOM 1482 N N . LEU A 1 183 ? 1.276 5.859 -9.046 1.00 94.38 183 LEU A N 1
ATOM 1483 C CA . LEU A 1 183 ? 0.994 4.576 -8.396 1.00 94.38 183 LEU A CA 1
ATOM 1484 C C . LEU A 1 183 ? 2.222 3.674 -8.380 1.00 94.38 183 LEU A C 1
ATOM 1486 O O . LEU A 1 183 ? 2.497 3.070 -7.348 1.00 94.38 183 LEU A O 1
ATOM 1490 N N . LEU A 1 184 ? 3.003 3.645 -9.463 1.00 95.69 184 LEU A N 1
ATOM 1491 C CA . LEU A 1 184 ? 4.294 2.949 -9.497 1.00 95.69 184 LEU A CA 1
ATOM 1492 C C . LEU A 1 184 ? 5.259 3.525 -8.452 1.00 95.69 184 LEU A C 1
ATOM 1494 O O . LEU A 1 184 ? 5.842 2.786 -7.660 1.00 95.69 184 LEU A O 1
ATOM 1498 N N . LEU A 1 185 ? 5.381 4.855 -8.382 1.00 96.00 185 LEU A N 1
ATOM 1499 C CA . LEU A 1 185 ? 6.225 5.510 -7.380 1.00 96.00 185 LEU A CA 1
ATOM 1500 C C . LEU A 1 185 ? 5.769 5.185 -5.954 1.00 96.00 185 LEU A C 1
ATOM 1502 O O . LEU A 1 185 ? 6.596 4.936 -5.080 1.00 96.00 185 LEU A O 1
ATOM 1506 N N . GLU A 1 186 ? 4.463 5.171 -5.695 1.00 96.25 186 GLU A N 1
ATOM 1507 C CA . GLU A 1 186 ? 3.925 4.875 -4.365 1.00 96.25 186 GLU A CA 1
ATOM 1508 C C . GLU A 1 186 ? 4.013 3.381 -4.002 1.00 96.25 186 GLU A C 1
ATOM 1510 O O . GLU A 1 186 ? 4.194 3.019 -2.828 1.00 96.25 186 GLU A O 1
ATOM 1515 N N . SER A 1 187 ? 3.936 2.516 -5.015 1.00 96.88 187 SER A N 1
ATOM 1516 C CA . SER A 1 187 ? 4.178 1.076 -4.924 1.00 96.88 187 SER A CA 1
ATOM 1517 C C . SER A 1 187 ? 5.593 0.806 -4.416 1.00 96.88 187 SER A C 1
ATOM 1519 O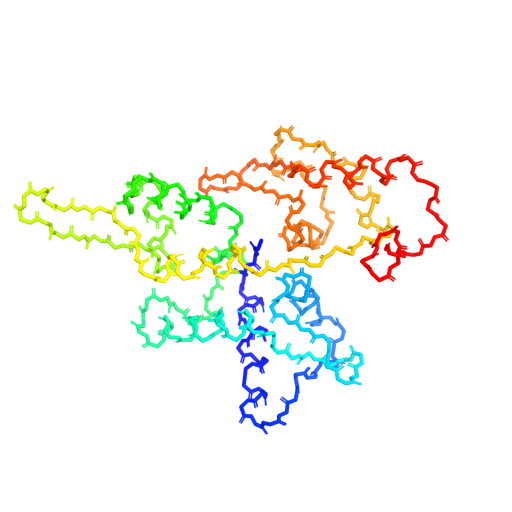 O . SER A 1 187 ? 5.774 0.131 -3.403 1.00 96.88 187 SER A O 1
ATOM 1521 N N . MET A 1 188 ? 6.573 1.488 -5.006 1.00 96.75 188 MET A N 1
ATOM 1522 C CA . MET A 1 188 ? 7.986 1.431 -4.621 1.00 96.75 188 MET A CA 1
ATOM 1523 C C . MET A 1 188 ? 8.351 2.300 -3.400 1.00 96.75 188 MET A C 1
ATOM 1525 O O . MET A 1 188 ? 9.515 2.380 -3.017 1.00 96.75 188 MET A O 1
ATOM 1529 N N . ARG A 1 189 ? 7.376 2.977 -2.768 1.00 96.44 189 ARG A N 1
ATOM 1530 C CA . ARG A 1 189 ? 7.574 3.919 -1.637 1.00 96.44 189 ARG A CA 1
ATOM 1531 C C . ARG A 1 189 ? 8.513 5.095 -1.941 1.00 96.44 189 ARG A C 1
ATOM 1533 O O . ARG A 1 189 ? 9.177 5.623 -1.047 1.00 96.44 189 ARG A O 1
ATOM 1540 N N . LEU A 1 190 ? 8.550 5.545 -3.189 1.00 96.75 190 LEU A N 1
ATOM 1541 C CA . LEU A 1 190 ? 9.333 6.703 -3.636 1.00 96.75 190 LEU A CA 1
ATOM 1542 C C . LEU A 1 190 ? 8.600 8.029 -3.429 1.00 96.75 190 LEU A C 1
ATOM 1544 O O . LEU A 1 190 ? 9.236 9.076 -3.352 1.00 96.75 190 LEU A O 1
ATOM 1548 N N . ILE A 1 191 ? 7.277 7.989 -3.298 1.00 95.88 191 ILE A N 1
ATOM 1549 C CA . ILE A 1 191 ? 6.419 9.151 -3.062 1.00 95.88 191 ILE A CA 1
ATOM 1550 C C . ILE A 1 191 ? 5.456 8.858 -1.910 1.00 95.88 191 ILE A C 1
ATOM 1552 O O . ILE A 1 191 ? 5.038 7.713 -1.714 1.00 95.88 191 ILE A O 1
ATOM 1556 N N . SER A 1 192 ? 5.106 9.893 -1.153 1.00 94.81 192 SER A N 1
ATOM 1557 C CA . SER A 1 192 ? 4.053 9.856 -0.143 1.00 94.81 192 SER A CA 1
ATOM 1558 C C . SER A 1 192 ? 3.129 11.063 -0.259 1.00 94.81 192 SER A C 1
ATOM 1560 O O . SER A 1 192 ? 3.514 12.114 -0.776 1.00 94.81 192 SER A O 1
ATOM 1562 N N . PHE A 1 193 ? 1.902 10.899 0.231 1.00 95.38 193 PHE A N 1
ATOM 1563 C CA . PHE A 1 193 ? 0.841 11.897 0.170 1.00 95.38 193 PHE A CA 1
ATOM 1564 C C . PHE A 1 193 ? 0.411 12.364 1.568 1.00 95.38 193 PHE A C 1
ATOM 1566 O O . PHE A 1 193 ? 0.509 11.627 2.550 1.00 95.38 193 PHE A O 1
ATOM 1573 N N . SER A 1 194 ? -0.062 13.607 1.658 1.00 93.44 194 SER A N 1
ATOM 1574 C CA . SER A 1 194 ? -0.535 14.232 2.894 1.00 93.44 194 SER A CA 1
ATOM 1575 C C . SER A 1 194 ? -1.807 13.583 3.441 1.00 93.44 194 SER A C 1
ATOM 1577 O O . SER A 1 194 ? -2.708 13.163 2.710 1.00 93.44 194 SER A O 1
ATOM 1579 N N . VAL A 1 195 ? -1.912 13.562 4.769 1.00 91.06 195 VAL A N 1
ATOM 1580 C CA . VAL A 1 195 ? -3.123 13.130 5.470 1.00 91.06 195 VAL A CA 1
ATOM 1581 C C . VAL A 1 195 ? -4.151 14.266 5.563 1.00 91.06 195 VAL A C 1
ATOM 1583 O O . VAL A 1 195 ? -3.763 15.427 5.671 1.00 91.06 195 VAL A O 1
ATOM 1586 N N . PRO A 1 196 ? -5.460 13.961 5.581 1.00 85.81 196 PRO A N 1
ATOM 1587 C CA . PRO A 1 196 ? -6.082 12.715 5.128 1.00 85.81 196 PRO A CA 1
ATOM 1588 C C . PRO A 1 196 ? -6.405 12.732 3.617 1.00 85.81 196 PRO A C 1
ATOM 1590 O O . PRO A 1 196 ? -6.874 11.733 3.079 1.00 85.81 196 PRO A O 1
ATOM 1593 N N . LYS A 1 197 ? -6.204 13.868 2.929 1.00 87.31 197 LYS A N 1
ATOM 1594 C CA . LYS A 1 197 ? -6.789 14.150 1.601 1.00 87.31 197 LYS A CA 1
ATOM 1595 C C . LYS A 1 197 ? -5.866 13.911 0.408 1.00 87.31 197 LYS A C 1
ATOM 1597 O O . LYS A 1 197 ? -6.344 13.969 -0.722 1.00 87.31 197 LYS A O 1
ATOM 1602 N N . SER A 1 198 ? -4.582 13.634 0.626 1.00 89.81 198 SER A N 1
ATOM 1603 C CA . SER A 1 198 ? -3.588 13.466 -0.444 1.00 89.81 198 SER A CA 1
ATOM 1604 C C . SER A 1 198 ? -3.462 14.679 -1.382 1.00 89.81 198 SER A C 1
ATOM 1606 O O . SER A 1 198 ? -3.221 14.530 -2.580 1.00 89.81 198 SER A O 1
ATOM 1608 N N . ASP A 1 199 ? -3.657 15.889 -0.859 1.00 90.56 199 ASP A N 1
ATOM 1609 C CA . ASP A 1 199 ? -3.604 17.155 -1.602 1.00 90.56 199 ASP A CA 1
ATOM 1610 C C . ASP A 1 199 ? -2.177 17.672 -1.835 1.00 90.56 199 ASP A C 1
ATOM 1612 O O . ASP A 1 199 ? -1.935 18.431 -2.775 1.00 90.56 199 ASP A O 1
ATOM 1616 N N . VAL A 1 200 ? -1.229 17.206 -1.028 1.00 93.56 200 VAL A N 1
ATOM 1617 C CA . VAL A 1 200 ? 0.201 17.484 -1.127 1.00 93.56 200 VAL A CA 1
ATOM 1618 C C . VAL A 1 200 ? 0.943 16.159 -1.249 1.00 93.56 200 VAL A C 1
ATOM 1620 O O . VAL A 1 200 ? 0.580 15.171 -0.611 1.00 93.56 200 VAL A O 1
ATOM 1623 N N . TYR A 1 201 ? 2.009 16.142 -2.040 1.00 94.94 201 TYR A N 1
ATOM 1624 C CA . TYR A 1 201 ? 2.932 15.020 -2.121 1.00 94.94 201 TYR A CA 1
ATOM 1625 C C . TYR A 1 201 ? 4.359 15.445 -1.770 1.00 94.94 201 TYR A C 1
ATOM 1627 O O . TYR A 1 201 ? 4.738 16.616 -1.872 1.00 94.94 201 TYR A O 1
ATOM 1635 N N . THR A 1 202 ? 5.168 14.463 -1.389 1.00 95.38 202 THR A N 1
ATOM 1636 C CA . THR A 1 202 ? 6.620 14.596 -1.260 1.00 95.38 202 THR A CA 1
ATOM 1637 C C . THR A 1 202 ? 7.299 13.325 -1.747 1.00 95.38 202 THR A C 1
ATOM 1639 O O . THR A 1 202 ? 6.780 12.224 -1.564 1.00 95.38 202 THR A O 1
ATOM 1642 N N . LEU A 1 203 ? 8.480 13.456 -2.348 1.00 95.81 203 LEU A N 1
ATOM 1643 C CA . LEU A 1 203 ? 9.359 12.309 -2.533 1.00 95.81 203 LEU A CA 1
ATOM 1644 C C . LEU A 1 203 ? 9.884 11.861 -1.167 1.00 95.81 203 LEU A C 1
ATOM 1646 O O . LEU A 1 203 ? 10.261 12.690 -0.331 1.00 95.81 203 LEU A O 1
ATOM 1650 N N . SER A 1 204 ? 9.910 10.548 -0.949 1.00 94.56 204 SER A N 1
ATOM 1651 C CA . SER A 1 204 ? 10.527 9.950 0.234 1.00 94.56 204 SER A CA 1
ATOM 1652 C C . SER A 1 204 ? 12.049 10.131 0.196 1.00 94.56 204 SER A C 1
ATOM 1654 O O . SER A 1 204 ? 12.611 10.502 -0.834 1.00 94.56 204 SER A O 1
ATOM 1656 N N . GLY A 1 205 ? 12.749 9.823 1.293 1.00 93.44 205 GLY A N 1
ATOM 1657 C CA . GLY A 1 205 ? 14.219 9.845 1.292 1.00 93.44 205 GLY A CA 1
ATOM 1658 C C . GLY A 1 205 ? 14.822 8.964 0.187 1.00 93.44 205 GLY A C 1
ATOM 1659 O O . GLY A 1 205 ? 15.754 9.383 -0.497 1.00 93.44 205 GLY A O 1
ATOM 1660 N N . LEU A 1 206 ? 14.230 7.786 -0.054 1.00 93.50 206 LEU A N 1
ATOM 1661 C CA . LEU A 1 206 ? 14.606 6.916 -1.171 1.00 93.50 206 LEU A CA 1
ATOM 1662 C C . LEU A 1 206 ? 14.233 7.541 -2.521 1.00 93.50 206 LEU A C 1
ATOM 1664 O O . LEU A 1 206 ? 15.055 7.546 -3.429 1.00 93.50 206 LEU A O 1
ATOM 1668 N N . GLY A 1 207 ? 13.036 8.121 -2.649 1.00 95.44 207 GLY A N 1
ATOM 1669 C CA . GLY A 1 207 ? 12.606 8.810 -3.868 1.00 95.44 207 GLY A CA 1
ATOM 1670 C C . GLY A 1 207 ? 13.537 9.950 -4.279 1.00 95.44 207 GLY A C 1
ATOM 1671 O O . GLY A 1 207 ? 13.886 10.062 -5.450 1.00 95.44 207 GLY A O 1
ATOM 1672 N N . GLN A 1 208 ? 14.002 10.753 -3.320 1.00 95.25 208 GLN A N 1
ATOM 1673 C CA . GLN A 1 208 ? 14.971 11.827 -3.561 1.00 95.25 208 GLN A CA 1
ATOM 1674 C C . GLN A 1 208 ? 16.340 11.277 -3.979 1.00 95.25 208 GLN A C 1
ATOM 1676 O O . GLN A 1 208 ? 16.973 11.819 -4.886 1.00 95.25 208 GLN A O 1
ATOM 1681 N N . ALA A 1 209 ? 16.794 10.187 -3.352 1.00 93.69 209 ALA A N 1
ATOM 1682 C CA . ALA A 1 209 ? 18.038 9.525 -3.736 1.00 93.69 209 ALA A CA 1
ATOM 1683 C C . ALA A 1 209 ? 17.957 8.973 -5.168 1.00 93.69 209 ALA A C 1
ATOM 1685 O O . ALA A 1 209 ? 18.835 9.253 -5.979 1.00 93.69 209 ALA A O 1
ATOM 1686 N N . VAL A 1 210 ? 16.870 8.268 -5.502 1.00 94.06 210 VAL A N 1
ATOM 1687 C CA . VAL A 1 210 ? 16.605 7.745 -6.849 1.00 94.06 210 VAL A CA 1
ATOM 1688 C C . VAL A 1 210 ? 16.543 8.880 -7.868 1.00 94.06 210 VAL A C 1
ATOM 1690 O O . VAL A 1 210 ? 17.220 8.807 -8.890 1.00 94.06 210 VAL A O 1
ATOM 1693 N N . GLN A 1 211 ? 15.799 9.952 -7.573 1.00 94.19 211 GLN A N 1
ATOM 1694 C CA . GLN A 1 211 ? 15.701 11.130 -8.436 1.00 94.19 211 GLN A CA 1
ATOM 1695 C C . GLN A 1 211 ? 17.086 11.723 -8.731 1.00 94.19 211 GLN A C 1
ATOM 1697 O O . GLN A 1 211 ? 17.424 11.967 -9.888 1.00 94.19 211 GLN A O 1
ATOM 1702 N N . LYS A 1 212 ? 17.912 11.914 -7.699 1.00 92.69 212 LYS A N 1
ATOM 1703 C CA . LYS A 1 212 ? 19.272 12.439 -7.853 1.00 92.69 212 LYS A CA 1
ATOM 1704 C C . LYS A 1 212 ? 20.150 11.516 -8.701 1.00 92.69 212 LYS A C 1
ATOM 1706 O O . LYS A 1 212 ? 20.895 11.994 -9.553 1.00 92.69 212 LYS A O 1
ATOM 1711 N N . THR A 1 213 ? 20.046 10.203 -8.502 1.00 91.50 213 THR A N 1
ATOM 1712 C CA . THR A 1 213 ? 20.766 9.212 -9.310 1.00 91.50 213 THR A CA 1
ATOM 1713 C C . THR A 1 213 ? 20.385 9.337 -10.783 1.00 91.50 213 THR A C 1
ATOM 1715 O O . THR A 1 213 ? 21.266 9.542 -11.619 1.00 91.50 213 THR A O 1
ATOM 1718 N N . VAL A 1 214 ? 19.087 9.323 -11.110 1.00 91.31 214 VAL A N 1
ATOM 1719 C CA . VAL A 1 214 ? 18.639 9.388 -12.512 1.00 91.31 214 VAL A CA 1
ATOM 1720 C C . VAL A 1 214 ? 18.920 10.735 -13.187 1.00 91.31 214 VAL A C 1
ATOM 1722 O O . VAL A 1 214 ? 19.089 10.779 -14.399 1.00 91.31 214 VAL A O 1
ATOM 1725 N N . GLN A 1 215 ? 19.046 11.827 -12.425 1.00 89.56 215 GLN A N 1
ATOM 1726 C CA . GLN A 1 215 ? 19.478 13.135 -12.946 1.00 89.56 215 GLN A CA 1
ATOM 1727 C C . GLN A 1 215 ? 20.948 13.160 -13.382 1.00 89.56 215 GLN A C 1
ATOM 1729 O O . GLN A 1 215 ? 21.328 13.974 -14.220 1.00 89.56 215 GLN A O 1
ATOM 1734 N N . THR A 1 216 ? 21.783 12.312 -12.782 1.00 86.38 216 THR A N 1
ATOM 1735 C CA . THR A 1 216 ? 23.238 12.308 -13.017 1.00 86.38 216 THR A CA 1
ATOM 1736 C C . THR A 1 216 ? 23.700 11.182 -13.933 1.00 86.38 216 THR A C 1
ATOM 1738 O O . THR A 1 216 ? 24.818 11.230 -14.444 1.00 86.38 216 THR A O 1
ATOM 1741 N N . MET A 1 217 ? 22.856 10.178 -14.164 1.00 80.62 217 MET A N 1
ATOM 1742 C CA . MET A 1 217 ? 23.182 9.071 -15.052 1.00 80.62 217 MET A CA 1
ATOM 1743 C C . MET A 1 217 ? 22.994 9.445 -16.526 1.00 80.62 217 MET A C 1
ATOM 1745 O O . MET A 1 217 ? 22.111 10.223 -16.875 1.00 80.62 217 MET A O 1
ATOM 1749 N N . ALA A 1 218 ? 23.785 8.836 -17.410 1.00 68.56 218 ALA A N 1
ATOM 1750 C CA . ALA A 1 218 ? 23.517 8.837 -18.845 1.00 68.56 218 ALA A CA 1
ATOM 1751 C C . ALA A 1 218 ? 22.705 7.572 -19.190 1.00 68.56 218 ALA A C 1
ATOM 1753 O O . ALA A 1 218 ? 23.289 6.488 -19.244 1.00 68.56 218 ALA A O 1
ATOM 1754 N N . PRO A 1 219 ? 21.373 7.651 -19.377 1.00 65.12 219 PRO A N 1
ATOM 1755 C CA . PRO A 1 219 ? 20.555 6.458 -19.572 1.00 65.12 219 PRO A CA 1
ATOM 1756 C C . PRO A 1 219 ? 20.811 5.840 -20.955 1.00 65.12 219 PRO A C 1
ATOM 1758 O O . PRO A 1 219 ? 20.383 6.379 -21.977 1.00 65.12 219 PRO A O 1
ATOM 1761 N N . SER A 1 220 ? 21.497 4.695 -20.986 1.00 67.44 220 SER A N 1
ATOM 1762 C CA . SER A 1 220 ? 21.746 3.899 -22.199 1.00 67.44 220 SER A CA 1
ATOM 1763 C C . SER A 1 220 ? 20.801 2.700 -22.357 1.00 67.44 220 SER A C 1
ATOM 1765 O O . SER A 1 220 ? 20.710 2.154 -23.454 1.00 67.44 220 SER A O 1
ATOM 1767 N N . LEU A 1 221 ? 20.084 2.313 -21.295 1.00 73.62 221 LEU A N 1
ATOM 1768 C CA . LEU A 1 221 ? 19.196 1.144 -21.236 1.00 73.62 221 LEU A CA 1
ATOM 1769 C C . LEU A 1 221 ? 17.726 1.550 -21.031 1.00 73.62 221 LEU A C 1
ATOM 1771 O O . LEU A 1 221 ? 17.438 2.658 -20.572 1.00 73.62 221 LEU A O 1
ATOM 1775 N N . GLU A 1 222 ? 16.797 0.653 -21.381 1.00 75.62 222 GLU A N 1
ATOM 1776 C CA . GLU A 1 222 ? 15.352 0.853 -21.169 1.00 75.62 222 GLU A CA 1
ATOM 1777 C C . GLU A 1 222 ? 14.970 0.814 -19.685 1.00 75.62 222 GLU A C 1
ATOM 1779 O O . GLU A 1 222 ? 14.181 1.648 -19.239 1.00 75.62 222 GLU A O 1
ATOM 1784 N N . THR A 1 223 ? 15.585 -0.079 -18.910 1.00 77.94 223 THR A N 1
ATOM 1785 C CA . THR A 1 223 ? 15.526 -0.082 -17.443 1.00 77.94 223 THR A CA 1
ATOM 1786 C C . THR A 1 223 ? 16.809 0.526 -16.905 1.00 77.94 223 THR A C 1
ATOM 1788 O O . THR A 1 223 ? 17.905 0.070 -17.228 1.00 77.94 223 THR A O 1
ATOM 1791 N N . VAL A 1 224 ? 16.673 1.582 -16.108 1.00 78.44 224 VAL A N 1
ATOM 1792 C CA . VAL A 1 224 ? 17.808 2.376 -15.628 1.00 78.44 224 VAL A CA 1
ATOM 1793 C C . VAL A 1 224 ? 18.201 2.040 -14.191 1.00 78.44 224 VAL A C 1
ATOM 1795 O O . VAL A 1 224 ? 19.358 2.216 -13.824 1.00 78.44 224 VAL A O 1
ATOM 1798 N N . ILE A 1 225 ? 17.268 1.524 -13.386 1.00 77.00 225 ILE A N 1
ATOM 1799 C CA . ILE A 1 225 ? 17.535 0.977 -12.049 1.00 77.00 225 ILE A CA 1
ATOM 1800 C C . ILE A 1 225 ? 16.703 -0.297 -11.890 1.00 77.00 225 ILE A C 1
ATOM 1802 O O . ILE A 1 225 ? 15.502 -0.266 -12.148 1.00 77.00 225 ILE A O 1
ATOM 1806 N N . ASN A 1 226 ? 17.335 -1.393 -11.473 1.00 81.38 226 ASN A N 1
ATOM 1807 C CA . ASN A 1 226 ? 16.684 -2.647 -11.091 1.00 81.38 226 ASN A CA 1
ATOM 1808 C C . ASN A 1 226 ? 17.540 -3.323 -10.009 1.00 81.38 226 ASN A C 1
ATOM 1810 O O . ASN A 1 226 ? 18.768 -3.284 -10.100 1.00 81.38 226 ASN A O 1
ATOM 1814 N N . GLU A 1 227 ? 16.905 -3.927 -9.008 1.00 77.00 227 GLU A N 1
ATOM 1815 C CA . GLU A 1 227 ? 17.583 -4.689 -7.952 1.00 77.00 227 GLU A CA 1
ATOM 1816 C C . GLU A 1 227 ? 18.418 -5.863 -8.482 1.00 77.00 227 GLU A C 1
ATOM 1818 O O . GLU A 1 227 ? 19.427 -6.191 -7.875 1.00 77.00 227 GLU A O 1
ATOM 1823 N N . ASP A 1 228 ? 18.066 -6.441 -9.632 1.00 65.94 228 ASP A N 1
ATOM 1824 C CA . ASP A 1 228 ? 18.798 -7.558 -10.242 1.00 65.94 228 ASP A CA 1
ATOM 1825 C C . ASP A 1 228 ? 20.125 -7.123 -10.903 1.00 65.94 228 ASP A C 1
ATOM 1827 O O . ASP A 1 228 ? 20.976 -7.963 -11.205 1.00 65.94 228 ASP A O 1
ATOM 1831 N N . TYR A 1 229 ? 20.319 -5.818 -11.143 1.00 52.75 229 TYR A N 1
ATOM 1832 C CA . TYR A 1 229 ? 21.554 -5.256 -11.713 1.00 52.75 229 TYR A CA 1
ATOM 1833 C C . TYR A 1 229 ? 22.490 -4.623 -10.669 1.00 52.75 229 TYR A C 1
ATOM 1835 O O . TYR A 1 229 ? 23.599 -4.222 -11.038 1.00 52.75 229 TYR A O 1
ATOM 1843 N N . MET A 1 230 ? 22.051 -4.479 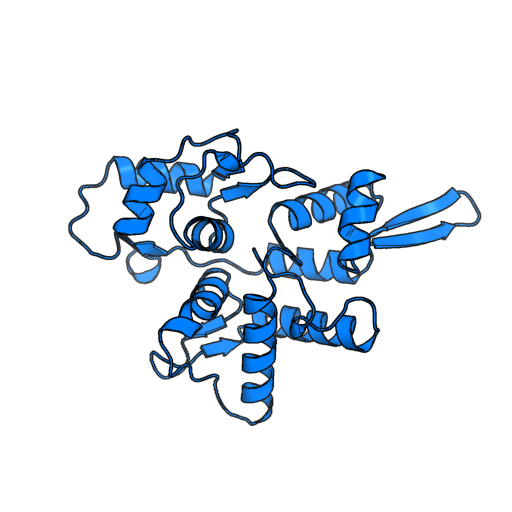-9.412 1.00 49.50 230 MET A N 1
ATOM 1844 C CA . MET A 1 230 ? 22.816 -3.852 -8.320 1.00 49.50 230 MET A CA 1
ATOM 1845 C C . MET A 1 230 ? 23.432 -4.888 -7.382 1.00 49.50 230 MET A C 1
ATOM 1847 O O . MET A 1 230 ? 24.571 -4.634 -6.931 1.00 49.50 230 MET A O 1
#

Radius of gyration: 18.46 Å; chains: 1; bounding box: 43×45×55 Å